Protein 5YA6 (pdb70)

Sequence (328 aa):
ASGLMCIGVTGHYDKTLGGIDKLAIYITPNAGSAPIDLKNAKLFLIYDGESHVLNYSTVTTATLGADDIFNSSAITDWSLADSSSYVVGVIQDADGSLSNGVINKGDIAVLLVNANAVFNKAIPTRSEVSGQFQPEFGAPAVIQFTTPAAYTQTVIELQHHHHASGLMCIGVTGHYDKTLGGIDKLAIYIITPNAGSSAPIDLKNAKLFLIYDGESHVLNYSTVTTATLGADDDIFNSSAITDWSLADSSSYVVGVIQDADGSLSNGVINKGDIAVLLVNANAVFNKAIPTRSEVSGQFQPEFGAPAVIQQFTTPAAYTQTVIELQHHHHHH

Organism: Methanocaldococcus jannaschii (strain ATCC 43067 / DSM 2661 / JAL-1 / JCM 10045 / NBRC 100440) (NCBI:txid243232)

Secondary structure (DSSP, 8-state):
--BEEEEEEEEEEETTTTEEEEEEEEEEEPTTPPPEE-TT-EEEEEETTEEEEEEEEEEESTTTT-S-TT-TTTSGGGGG--SSEEEEEEEE-SSSGGGGTEE-TT-EEEEEEEHHHHHTS-B-TT-EEEEEEE-SSSBPEEEEEE--SS--SSEEEEEE---/--BEEEEEEEEEEEGGGTEEEEEEEEEEEPTTPPPEE-TT-EEEEEETTEEEEEEEEEEESTTTT-S-TT-TTT-GGGGG--TTEEEEEEEE-TT-GGGGTEE-TT-EEEEEEEHHHHHSS-B-TT-EEEEEEE-SSSBPEEEEEE--SS--SSEEEEE--SS--

Solvent-accessible surface area: 14230 Å² total; per-residue (Å²): 129,31,0,4,61,11,32,6,1,24,0,35,43,36,166,134,85,47,0,0,14,35,0,0,0,45,0,24,14,50,108,81,19,51,92,5,67,0,73,100,0,72,0,15,0,0,16,79,24,102,39,34,68,0,56,43,41,39,31,15,72,47,2,94,78,36,157,70,18,6,58,59,96,65,0,88,38,9,95,80,3,61,64,52,19,0,0,0,0,4,51,100,40,109,95,43,18,0,66,99,0,38,0,28,188,45,4,41,0,0,0,0,0,38,0,45,34,9,18,139,88,8,0,48,52,177,9,38,0,0,0,1,0,22,0,116,152,29,40,16,1,26,0,45,6,76,3,48,60,62,29,113,102,80,58,11,98,19,18,108,106,126,219,146,30,0,4,78,4,2,1,0,18,0,35,47,36,160,121,88,51,0,0,12,22,0,0,0,15,0,6,12,50,110,82,14,56,91,7,62,0,94,84,1,81,0,6,0,0,14,79,29,102,39,29,65,0,70,45,45,40,33,16,74,50,1,97,80,45,154,72,9,12,61,64,98,73,1,91,43,9,94,80,7,64,65,56,19,0,0,0,0,3,20,60,24,119,96,37,17,1,66,114,1,41,0,27,186,43,3,0,0,0,0,0,0,27,0,53,33,5,17,133,85,9,0,53,56,167,12,35,0,0,0,0,0,15,2,114,146,38,42,19,1,30,0,46,8,71,3,47,72,62,26,108,112,73,70,13,103,20,22,132,70,179,59,111,91

Radius of gyration: 20.55 Å; Cα contacts (8 Å, |Δi|>4): 931; chains: 2; bounding box: 48×44×60 Å

Nearest PDB structures (foldseek):
  5ya6-assembly1_A  TM=1.006E+00  e=1.573E-34  Methanocaldococcus jannaschii DSM 2661
  7ofq-assembly1_A  TM=9.386E-01  e=7.662E-22  Methanocaldococcus villosus
  5z1l-assembly1_A  TM=8.977E-01  e=1.264E-16  Methanococcus maripaludis S2
  7ofq-assembly1_B  TM=8.627E-01  e=2.047E-15  Methanocaldococcus villosus
  5o4u-assembly1_O  TM=8.836E-01  e=2.242E-13  Pyrococcus furiosus DSM 3638

B-factor: mean 17.54, std 7.58, range [6.94, 52.37]

InterPro domains:
  IPR002774 Flagellin, archaeal-type [PF01917] (12-203)
  IPR002774 Flagellin, archaeal-type [PTHR35903] (4-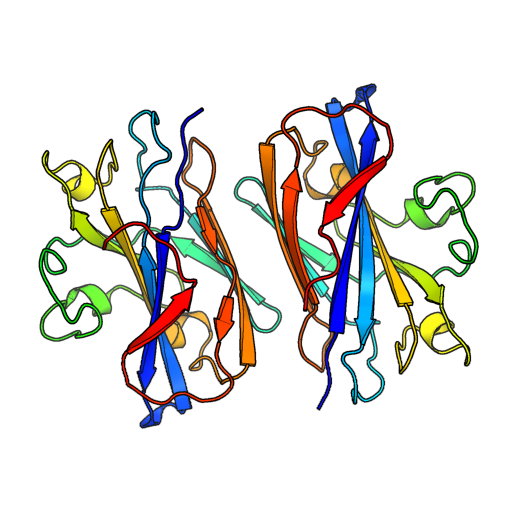217)
  IPR013373 Flagellin/pilin, N-terminal site, archaea [TIGR02537] (10-41)

Structure (mmCIF, N/CA/C/O backbone):
data_5YA6
#
_entry.id   5YA6
#
_cell.length_a   37.090
_cell.length_b   73.660
_cell.length_c   107.290
_cell.angle_alpha   90.00
_cell.angle_beta   90.00
_cell.angle_gamma   90.00
#
_symmetry.space_group_name_H-M   'P 21 21 21'
#
loop_
_entity.id
_entity.type
_entity.pdbx_description
1 polymer 'Flagellin B1'
2 non-polymer 'CALCIUM ION'
3 water water
#
loop_
_atom_site.group_PDB
_atom_site.id
_atom_site.type_symbol
_atom_site.label_atom_id
_atom_site.label_alt_id
_atom_site.label_comp_id
_atom_site.label_asym_id
_atom_site.label_entity_id
_atom_site.label_seq_id
_atom_site.pdbx_PDB_ins_code
_atom_site.Cartn_x
_atom_site.Cartn_y
_atom_site.Cartn_z
_atom_site.occupancy
_atom_site.B_iso_or_equiv
_atom_site.auth_seq_id
_atom_site.auth_comp_id
_atom_site.auth_asym_id
_atom_site.auth_atom_id
_atom_site.pdbx_PDB_model_num
ATOM 1 N N . ALA A 1 10 ? 17.266 -17.586 -20.001 1.00 33.82 47 ALA A N 1
ATOM 2 C CA . ALA A 1 10 ? 15.788 -17.307 -20.157 1.00 34.60 47 ALA A CA 1
ATOM 3 C C . ALA A 1 10 ? 15.056 -17.231 -18.800 1.00 33.75 47 ALA A C 1
ATOM 4 O O . ALA A 1 10 ? 14.444 -18.216 -18.316 1.00 34.47 47 ALA A O 1
ATOM 6 N N . SER A 1 11 ? 15.071 -16.033 -18.231 1.00 28.02 48 SER A N 1
ATOM 7 C CA . SER A 1 11 ? 14.978 -15.879 -16.770 1.00 25.59 48 SER A CA 1
ATOM 8 C C . SER A 1 11 ? 14.082 -14.727 -16.398 1.00 22.01 48 SER A C 1
ATOM 9 O O . SER A 1 11 ? 13.886 -13.824 -17.200 1.00 17.75 48 SER A O 1
ATOM 12 N N . GLY A 1 12 ? 13.523 -14.771 -15.185 1.00 18.02 49 GLY A N 1
ATOM 13 C CA . GLY A 1 12 ? 12.783 -13.614 -14.677 1.00 16.41 49 GLY A CA 1
ATOM 14 C C . GLY A 1 12 ? 12.297 -13.813 -13.272 1.00 13.77 49 GLY A C 1
ATOM 15 O O . GLY A 1 12 ? 12.532 -14.885 -12.701 1.00 13.66 49 GLY A O 1
ATOM 16 N N . LEU A 1 13 ? 11.664 -12.772 -12.745 1.00 14.09 50 LEU A N 1
ATOM 17 C CA . LEU A 1 13 ? 11.092 -12.797 -11.397 1.00 13.86 50 LEU A CA 1
ATOM 18 C C . LEU A 1 13 ? 9.591 -12.690 -11.437 1.00 14.44 50 LEU A C 1
ATOM 19 O O . LEU A 1 13 ? 9.010 -11.953 -12.266 1.00 13.12 50 LEU A O 1
ATOM 24 N N . MET A 1 14 ? 8.941 -13.294 -10.460 1.00 12.28 51 MET A N 1
ATOM 25 C CA . MET A 1 14 ? 7.522 -13.210 -10.253 1.00 12.77 51 MET A CA 1
ATOM 26 C C . MET A 1 14 ? 7.228 -12.633 -8.888 1.00 11.12 51 MET A C 1
ATOM 27 O O . MET A 1 14 ? 7.874 -13.065 -7.892 1.00 10.94 51 MET A O 1
ATOM 32 N N . CYS A 1 15 ? 6.329 -11.662 -8.793 1.00 9.87 52 CYS A N 1
ATOM 33 C CA . CYS A 1 15 ? 5.740 -11.255 -7.541 1.00 10.04 52 CYS A CA 1
ATOM 34 C C . CYS A 1 15 ? 4.689 -12.220 -7.085 1.00 10.64 52 CYS A C 1
ATOM 35 O O . CYS A 1 15 ? 3.664 -12.429 -7.773 1.00 11.19 52 CYS A O 1
ATOM 38 N N . ILE A 1 16 ? 4.921 -12.844 -5.940 1.00 9.08 53 ILE A N 1
ATOM 39 C CA . ILE A 1 16 ? 3.960 -13.812 -5.394 1.00 9.62 53 ILE A CA 1
ATOM 40 C C . ILE A 1 16 ? 3.100 -13.235 -4.299 1.00 10.13 53 ILE A C 1
ATOM 41 O O . ILE A 1 16 ? 2.370 -13.958 -3.630 1.00 12.14 53 ILE A O 1
ATOM 46 N N . GLY A 1 17 ? 3.207 -11.933 -4.061 1.00 8.75 54 GLY A N 1
ATOM 47 C CA . GLY A 1 17 ? 2.319 -11.250 -3.181 1.00 8.41 54 GLY A CA 1
ATOM 48 C C . GLY A 1 17 ? 2.925 -9.983 -2.618 1.00 8.50 54 GLY A C 1
ATOM 49 O O . GLY A 1 17 ? 4.151 -9.717 -2.674 1.00 9.02 54 GLY A O 1
ATOM 50 N N . VAL A 1 18 ? 2.043 -9.185 -2.055 1.00 7.77 55 VAL A N 1
ATOM 51 C CA . VAL A 1 18 ? 2.457 -7.925 -1.363 1.00 7.99 55 VAL A CA 1
ATOM 52 C C . VAL A 1 18 ? 1.611 -7.728 -0.132 1.00 8.34 55 VAL A C 1
ATOM 53 O O . VAL A 1 18 ? 0.397 -7.846 -0.233 1.00 8.50 55 VAL A O 1
ATOM 57 N N . THR A 1 19 ? 2.253 -7.566 1.019 1.00 7.73 56 THR A N 1
ATOM 58 C CA . THR A 1 19 ? 1.509 -7.189 2.196 1.00 8.43 56 THR A CA 1
ATOM 59 C C . THR A 1 19 ? 1.884 -5.770 2.620 1.00 8.46 56 THR A C 1
ATOM 60 O O . THR A 1 19 ? 2.921 -5.208 2.240 1.00 9.60 56 THR A O 1
ATOM 64 N N . GLY A 1 20 ? 1.010 -5.183 3.407 1.00 9.25 57 GLY A N 1
ATOM 65 C CA . GLY A 1 20 ? 1.244 -3.860 3.942 1.00 9.90 57 GLY A CA 1
ATOM 66 C C . GLY A 1 20 ? 0.917 -3.660 5.407 1.00 9.99 57 GLY A C 1
ATOM 67 O O . GLY A 1 20 ? 0.167 -4.411 5.964 1.00 10.70 57 GLY A O 1
ATOM 68 N N . HIS A 1 21 ? 1.570 -2.680 6.018 1.00 10.87 58 HIS A N 1
ATOM 69 C CA . HIS A 1 21 ? 1.397 -2.377 7.452 1.00 11.35 58 HIS A CA 1
ATOM 70 C C . HIS A 1 21 ? 0.605 -1.146 7.535 1.00 10.46 58 HIS A C 1
ATOM 71 O O . HIS A 1 21 ? 1.001 -0.118 6.984 1.00 11.23 58 HIS A O 1
ATOM 78 N N . TYR A 1 22 ? -0.479 -1.184 8.308 1.00 11.47 59 TYR A N 1
ATOM 79 C CA . TYR A 1 22 ? -1.337 -0.048 8.531 1.00 12.71 59 TYR A CA 1
ATOM 80 C C . TYR A 1 22 ? -0.963 0.643 9.844 1.00 13.98 59 TYR A C 1
ATOM 81 O O . TYR A 1 22 ? -0.860 -0.046 10.882 1.00 14.74 59 TYR A O 1
ATOM 90 N N . ASP A 1 23 ? -0.694 1.960 9.755 1.00 14.57 60 ASP A N 1
ATOM 91 C CA . ASP A 1 23 ? -0.271 2.745 10.918 1.00 16.79 60 ASP A CA 1
ATOM 92 C C . ASP A 1 23 ? -1.384 3.780 11.179 1.00 16.70 60 ASP A C 1
ATOM 93 O O . ASP A 1 23 ? -1.636 4.628 10.363 1.00 16.25 60 ASP A O 1
ATOM 98 N N . LYS A 1 24 ? -2.106 3.648 12.287 1.00 20.62 61 LYS A N 1
ATOM 99 C CA . LYS A 1 24 ? -3.244 4.527 12.562 1.00 23.45 61 LYS A CA 1
ATOM 100 C C . LYS A 1 24 ? -2.787 5.992 12.673 1.00 21.31 61 LYS A C 1
ATOM 101 O O . LYS A 1 24 ? -3.441 6.873 12.123 1.00 21.02 61 LYS A O 1
ATOM 107 N N . THR A 1 25 ? -1.647 6.228 13.313 1.00 20.05 62 THR A N 1
ATOM 108 C CA . THR A 1 25 ? -1.137 7.627 13.511 1.00 21.37 62 THR A CA 1
ATOM 109 C C . THR A 1 25 ? -0.854 8.345 12.217 1.00 23.07 62 THR A C 1
ATOM 110 O O . THR A 1 25 ? -1.161 9.519 12.079 1.00 21.76 62 THR A O 1
ATOM 114 N N . LEU A 1 26 ? -0.271 7.622 11.254 1.00 20.27 63 LEU A N 1
ATOM 115 C CA . LEU A 1 26 ? -0.043 8.137 9.924 1.00 20.05 63 LEU A CA 1
ATOM 116 C C . LEU A 1 26 ? -1.254 8.073 8.993 1.00 19.36 63 LEU A C 1
ATOM 117 O O . LEU A 1 26 ? -1.207 8.653 7.912 1.00 21.46 63 LEU A O 1
ATOM 122 N N . GLY A 1 27 ? -2.320 7.369 9.362 1.00 18.40 64 GLY A N 1
ATOM 123 C CA . GLY A 1 27 ? -3.526 7.308 8.538 1.00 19.10 64 GLY A CA 1
ATOM 124 C C . GLY A 1 27 ? -3.519 6.445 7.297 1.00 18.96 64 GLY A C 1
ATOM 125 O O . GLY A 1 27 ? -4.230 6.717 6.299 1.00 22.31 64 GLY A O 1
ATOM 126 N N . GLY A 1 28 ? -2.679 5.406 7.309 1.00 16.39 65 GLY A N 1
ATOM 127 C CA . GLY A 1 28 ? -2.649 4.518 6.168 1.00 14.49 65 GLY A CA 1
ATOM 128 C C . GLY A 1 28 ? -1.525 3.528 6.224 1.00 13.04 65 GLY A C 1
ATOM 129 O O . GLY A 1 28 ? -0.930 3.305 7.271 1.00 12.10 65 GLY A O 1
ATOM 130 N N . ILE A 1 29 ? -1.216 2.960 5.065 1.00 11.66 66 ILE A N 1
ATOM 131 C CA . ILE A 1 29 ? -0.130 2.013 4.941 1.00 11.39 66 ILE A CA 1
ATOM 132 C C . ILE A 1 29 ? 1.205 2.736 4.840 1.00 10.55 66 ILE A C 1
ATOM 133 O O . ILE A 1 29 ? 1.456 3.466 3.891 1.00 13.02 66 ILE A O 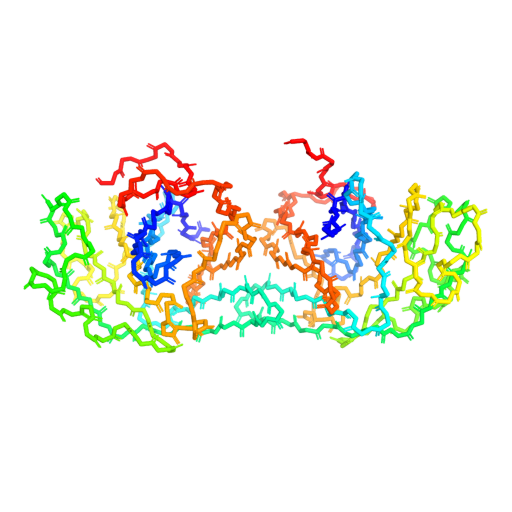1
ATOM 138 N N . ASP A 1 30 ? 2.088 2.455 5.789 1.00 10.83 67 ASP A N 1
ATOM 139 C CA . ASP A 1 30 ? 3.412 3.090 5.861 1.00 11.03 67 ASP A CA 1
ATOM 140 C C . ASP A 1 30 ? 4.553 2.222 5.417 1.00 11.61 67 ASP A C 1
ATOM 141 O O . ASP A 1 30 ? 5.561 2.752 5.045 1.00 11.73 67 ASP A O 1
ATOM 146 N N . LYS A 1 31 ? 4.343 0.909 5.324 1.00 10.73 68 LYS A N 1
ATOM 147 C CA . LYS A 1 31 ? 5.323 -0.078 4.869 1.00 10.45 68 LYS A CA 1
ATOM 148 C C . LYS A 1 31 ? 4.712 -1.133 4.012 1.00 9.93 68 LYS A C 1
ATOM 149 O O . LYS A 1 31 ? 3.574 -1.561 4.240 1.00 10.31 68 LYS A O 1
ATOM 155 N N . LEU A 1 32 ? 5.515 -1.587 3.023 1.00 9.37 69 LEU A N 1
ATOM 156 C CA . LEU A 1 32 ? 5.163 -2.714 2.131 1.00 9.63 69 LEU A CA 1
ATOM 157 C C . LEU A 1 32 ? 6.199 -3.793 2.203 1.00 8.98 69 LEU A C 1
ATOM 158 O O . LEU A 1 32 ? 7.411 -3.482 2.413 1.00 8.76 69 LEU A O 1
ATOM 163 N N . ALA A 1 33 ? 5.758 -5.043 2.061 1.00 8.48 70 ALA A N 1
ATOM 164 C CA . ALA A 1 33 ? 6.607 -6.209 1.909 1.00 9.04 70 ALA A CA 1
ATOM 165 C C . ALA A 1 33 ? 6.231 -6.928 0.623 1.00 8.32 70 ALA A C 1
ATOM 166 O O . ALA A 1 33 ? 5.082 -7.391 0.441 1.00 9.56 70 ALA A O 1
ATOM 168 N N . ILE A 1 34 ? 7.132 -6.851 -0.330 1.00 8.89 71 ILE A N 1
ATOM 169 C CA . ILE A 1 34 ? 6.882 -7.384 -1.698 1.00 8.17 71 ILE A CA 1
ATOM 170 C C . ILE A 1 34 ? 7.632 -8.704 -1.890 1.00 8.59 71 ILE A C 1
ATOM 171 O O . ILE A 1 34 ? 8.870 -8.786 -1.791 1.00 8.27 71 ILE A O 1
ATOM 176 N N . TYR A 1 35 ? 6.910 -9.787 -2.055 1.00 7.38 72 TYR A N 1
ATOM 177 C CA . TYR A 1 35 ? 7.532 -11.112 -2.058 1.00 7.92 72 TYR A CA 1
ATOM 178 C C . TYR A 1 35 ? 7.826 -11.574 -3.451 1.00 7.94 72 TYR A C 1
ATOM 179 O O . TYR A 1 35 ? 6.942 -11.471 -4.360 1.00 7.92 72 TYR A O 1
ATOM 188 N N . ILE A 1 36 ? 9.040 -12.058 -3.714 1.00 8.08 73 ILE A N 1
ATOM 189 C CA . ILE A 1 36 ? 9.534 -12.404 -5.019 1.00 9.17 73 ILE A CA 1
ATOM 190 C C . ILE A 1 36 ? 10.145 -13.789 -5.068 1.00 8.78 73 ILE A C 1
ATOM 191 O O . ILE A 1 36 ? 10.832 -14.223 -4.118 1.00 8.40 73 ILE A O 1
ATOM 196 N N . THR A 1 37 ? 10.060 -14.472 -6.230 1.00 8.81 74 THR A N 1
ATOM 197 C CA . THR A 1 37 ? 10.658 -15.780 -6.446 1.00 9.41 74 THR A CA 1
ATOM 198 C C . THR A 1 37 ? 10.981 -15.863 -7.948 1.00 10.16 74 THR A C 1
ATOM 199 O O . THR A 1 37 ? 10.273 -15.251 -8.740 1.00 10.14 74 THR A O 1
ATOM 203 N N . PRO A 1 38 ? 12.010 -16.588 -8.341 1.00 10.47 75 PRO A N 1
ATOM 204 C CA . PRO A 1 38 ? 12.245 -16.707 -9.778 1.00 10.89 75 PRO A CA 1
ATOM 205 C C . PRO A 1 38 ? 11.182 -17.494 -10.528 1.00 11.76 75 PRO A C 1
ATOM 206 O O . PRO A 1 38 ? 10.583 -18.398 -9.984 1.00 12.16 75 PRO A O 1
ATOM 210 N N . ASN A 1 39 ? 10.984 -17.133 -11.806 1.00 12.58 76 ASN A N 1
ATOM 211 C CA . ASN A 1 39 ? 10.208 -17.994 -12.710 1.00 13.76 76 ASN A CA 1
ATOM 212 C C . ASN A 1 39 ? 10.809 -19.363 -12.864 1.00 13.88 76 ASN A C 1
ATOM 213 O O . ASN A 1 39 ? 12.014 -19.491 -12.871 1.00 15.33 76 ASN A O 1
ATOM 218 N N . ALA A 1 40 ? 9.981 -20.400 -12.995 1.00 16.82 77 ALA A N 1
ATOM 219 C CA . ALA A 1 40 ? 10.470 -21.754 -13.197 1.00 18.42 77 ALA A CA 1
ATOM 220 C C . ALA A 1 40 ? 11.413 -21.807 -14.417 1.00 19.24 77 ALA A C 1
ATOM 221 O O . ALA A 1 40 ? 11.202 -21.116 -15.389 1.00 22.67 77 ALA A O 1
ATOM 223 N N . GLY A 1 41 ? 12.533 -22.458 -14.258 1.00 19.27 78 GLY A N 1
ATOM 224 C CA . GLY A 1 41 ? 13.524 -22.568 -15.328 1.00 19.61 78 GLY A CA 1
ATOM 225 C C . GLY A 1 41 ? 14.523 -21.464 -15.410 1.00 18.61 78 GLY A C 1
ATOM 226 O O . GLY A 1 41 ? 15.415 -21.534 -16.228 1.00 23.90 78 GLY A O 1
ATOM 227 N N . SER A 1 42 ? 14.394 -20.431 -14.554 1.00 16.90 79 SER A N 1
ATOM 228 C CA . SER A 1 42 ? 15.237 -19.283 -14.598 1.00 16.39 79 SER A CA 1
ATOM 229 C C . SER A 1 42 ? 16.663 -19.642 -14.188 1.00 17.32 79 SER A C 1
ATOM 230 O O . SER A 1 42 ? 16.900 -20.492 -13.324 1.00 19.70 79 SER A O 1
ATOM 235 N N . ALA A 1 43 ? 17.611 -18.967 -14.757 1.00 17.56 80 ALA A N 1
ATOM 236 C CA . ALA A 1 43 ? 18.990 -18.963 -14.298 1.00 17.53 80 ALA A CA 1
ATOM 237 C C . ALA A 1 43 ? 19.070 -18.069 -13.105 1.00 16.13 80 ALA A C 1
ATOM 238 O O . ALA A 1 43 ? 18.118 -17.255 -12.879 1.00 14.72 80 ALA A O 1
ATOM 240 N N . PRO A 1 44 ? 20.169 -18.155 -12.329 1.00 15.74 81 PRO A N 1
ATOM 241 C CA . PRO A 1 44 ? 20.333 -17.219 -11.225 1.00 16.24 81 PRO A CA 1
ATOM 242 C C . PRO A 1 44 ? 20.266 -15.770 -11.646 1.00 14.89 81 PRO A C 1
ATOM 243 O O . PRO A 1 44 ? 20.755 -15.428 -12.742 1.00 15.39 81 PRO A O 1
ATOM 247 N N . ILE A 1 45 ? 19.704 -14.906 -10.787 1.00 14.14 82 ILE A N 1
ATOM 248 C CA . ILE A 1 45 ? 19.572 -13.472 -11.086 1.00 14.33 82 ILE A CA 1
ATOM 249 C C . ILE A 1 45 ? 20.210 -12.624 -9.989 1.00 13.47 82 ILE A C 1
ATOM 250 O O . ILE A 1 45 ? 19.860 -12.754 -8.849 1.00 12.41 82 ILE A O 1
ATOM 255 N N . ASP A 1 46 ? 21.089 -11.698 -10.361 1.00 13.22 83 ASP A N 1
ATOM 256 C CA . ASP A 1 46 ? 21.708 -10.772 -9.455 1.00 14.50 83 ASP A CA 1
ATOM 257 C C . ASP A 1 46 ? 20.827 -9.617 -9.167 1.00 15.68 83 ASP A C 1
ATOM 258 O O . ASP A 1 46 ? 20.333 -8.999 -10.137 1.00 16.00 83 ASP A O 1
ATOM 263 N N . LEU A 1 47 ? 20.575 -9.341 -7.901 1.00 15.35 84 LEU A N 1
ATOM 264 C CA . LEU A 1 47 ? 19.649 -8.279 -7.458 1.00 14.41 84 LEU A CA 1
ATOM 265 C C . LEU A 1 47 ? 20.351 -6.979 -7.162 1.00 14.43 84 LEU A C 1
ATOM 266 O O . LEU A 1 47 ? 19.712 -5.936 -6.940 1.00 12.51 84 LEU A O 1
ATOM 271 N N . LYS A 1 48 ? 21.688 -6.980 -7.152 1.00 16.80 85 LYS A N 1
ATOM 272 C CA . LYS A 1 48 ? 22.417 -5.824 -6.617 1.00 16.40 85 LYS A CA 1
ATOM 273 C C . LYS A 1 48 ? 22.184 -4.570 -7.489 1.00 16.74 85 LYS A C 1
ATOM 274 O O . LYS A 1 48 ? 22.165 -3.462 -6.988 1.00 16.95 85 LYS A O 1
ATOM 280 N N . ASN A 1 49 ? 21.936 -4.718 -8.778 1.00 17.11 86 ASN A N 1
ATOM 281 C CA . ASN A 1 49 ? 21.639 -3.479 -9.526 1.00 21.37 86 ASN A CA 1
ATOM 282 C C . ASN A 1 49 ? 20.158 -3.333 -9.864 1.00 18.95 86 ASN A C 1
ATOM 283 O O . ASN A 1 49 ? 19.785 -2.561 -10.775 1.00 17.90 86 ASN A O 1
ATOM 288 N N . ALA A 1 50 ? 19.278 -4.045 -9.138 1.00 15.02 87 ALA A N 1
ATOM 289 C CA . ALA A 1 50 ? 17.847 -4.111 -9.494 1.00 12.72 87 ALA A CA 1
ATOM 290 C C . ALA A 1 50 ? 17.155 -2.882 -9.029 1.00 11.87 87 ALA A C 1
ATOM 291 O O . ALA A 1 50 ? 17.481 -2.307 -7.996 1.00 13.10 87 ALA A O 1
ATOM 293 N N . LYS A 1 51 ? 16.232 -2.395 -9.853 1.00 11.24 88 LYS A N 1
ATOM 294 C CA . LYS A 1 51 ? 15.482 -1.195 -9.529 1.00 12.32 88 LYS A CA 1
ATOM 295 C C . LYS A 1 51 ? 14.011 -1.524 -9.352 1.00 10.81 88 LYS A C 1
ATOM 296 O O . LYS A 1 51 ? 13.446 -2.330 -10.061 1.00 11.26 88 LYS A O 1
ATOM 302 N N . LEU A 1 52 ? 13.431 -0.899 -8.324 1.00 10.10 89 LEU A N 1
ATOM 303 C CA . LEU A 1 52 ? 12.013 -0.984 -8.051 1.00 10.65 89 LEU A CA 1
ATOM 304 C C . LEU A 1 52 ? 11.345 0.350 -8.459 1.00 9.41 89 LEU A C 1
ATOM 305 O O . LEU A 1 52 ? 11.670 1.387 -7.962 1.00 11.13 89 LEU A O 1
ATOM 310 N N . PHE A 1 53 ? 10.418 0.276 -9.420 1.00 9.81 90 PHE A N 1
ATOM 311 C CA . PHE A 1 53 ? 9.665 1.403 -9.949 1.00 11.29 90 PHE A CA 1
ATOM 312 C C . PHE A 1 53 ? 8.246 1.352 -9.388 1.00 10.76 90 PHE A C 1
ATOM 313 O O . PHE A 1 53 ? 7.624 0.309 -9.481 1.00 10.82 90 PHE A O 1
ATOM 321 N N . LEU A 1 54 ? 7.784 2.448 -8.786 1.00 11.68 91 LEU A N 1
ATOM 322 C CA . LEU A 1 54 ? 6.477 2.549 -8.183 1.00 13.52 91 LEU A CA 1
ATOM 323 C C . LEU A 1 54 ? 5.797 3.839 -8.607 1.00 14.87 91 LEU A C 1
ATOM 324 O O . LEU A 1 54 ? 6.390 4.912 -8.548 1.00 17.30 91 LEU A O 1
ATOM 329 N N . ILE A 1 55 ? 4.561 3.704 -9.050 1.00 12.48 92 ILE A N 1
ATOM 330 C CA . ILE A 1 55 ? 3.724 4.831 -9.393 1.00 11.54 92 ILE A CA 1
ATOM 331 C C . ILE A 1 55 ? 2.548 4.917 -8.414 1.00 10.85 92 ILE A C 1
ATOM 332 O O . ILE A 1 55 ? 1.839 3.901 -8.178 1.00 11.96 92 ILE A O 1
ATOM 337 N N . TYR A 1 56 ? 2.351 6.112 -7.845 1.00 11.21 93 TYR A N 1
ATOM 338 C CA . TYR A 1 56 ? 1.247 6.368 -6.932 1.00 11.87 93 TYR A CA 1
ATOM 339 C C . TYR A 1 56 ? 0.939 7.908 -6.996 1.00 12.20 93 TYR A C 1
ATOM 340 O O . TYR A 1 56 ? 1.849 8.748 -6.896 1.00 14.04 93 TYR A O 1
ATOM 349 N N . ASP A 1 57 ? -0.324 8.260 -7.168 1.00 12.61 94 ASP A N 1
ATOM 350 C CA . ASP A 1 57 ? -0.802 9.669 -7.002 1.00 13.95 94 ASP A CA 1
ATOM 351 C C . ASP A 1 57 ? -0.011 10.654 -7.866 1.00 13.77 94 ASP A C 1
ATOM 352 O O . ASP A 1 57 ? 0.409 11.755 -7.399 1.00 14.14 94 ASP A O 1
ATOM 357 N N . GLY A 1 58 ? 0.239 10.269 -9.112 1.00 12.13 95 GLY A N 1
ATOM 358 C CA . GLY A 1 58 ? 0.774 11.266 -10.052 1.00 13.24 95 GLY A CA 1
ATOM 359 C C . GLY A 1 58 ? 2.277 11.450 -9.977 1.00 14.94 95 GLY A C 1
ATOM 360 O O . GLY A 1 58 ? 2.820 12.421 -10.562 1.00 14.08 95 GLY A O 1
ATOM 361 N N . GLU A 1 59 ? 2.966 10.496 -9.324 1.00 14.36 96 GLU A N 1
ATOM 362 C CA . GLU A 1 59 ? 4.413 10.486 -9.274 1.00 16.49 96 GLU A CA 1
ATOM 363 C C . GLU A 1 59 ? 4.972 9.085 -9.486 1.00 14.96 96 GLU A C 1
ATOM 364 O O . GLU A 1 59 ? 4.381 8.088 -9.017 1.00 14.50 96 GLU A O 1
ATOM 370 N N . SER A 1 60 ? 6.079 9.034 -10.197 1.00 15.07 97 SER A N 1
ATOM 371 C CA . SER A 1 60 ? 6.819 7.777 -10.428 1.00 16.42 97 SER A CA 1
ATOM 372 C C . SER A 1 60 ? 8.079 7.844 -9.598 1.00 16.67 97 SER A C 1
ATOM 373 O O . SER A 1 60 ? 8.785 8.888 -9.625 1.00 19.07 97 SER A O 1
ATOM 376 N N . HIS A 1 61 ? 8.370 6.778 -8.856 1.00 13.84 98 HIS A N 1
ATOM 377 C CA . HIS A 1 61 ? 9.523 6.741 -7.965 1.00 13.46 98 HIS A CA 1
ATOM 378 C C . HIS A 1 61 ? 10.381 5.575 -8.317 1.00 13.06 98 HIS A C 1
ATOM 379 O O . HIS A 1 61 ? 9.862 4.524 -8.724 1.00 13.10 98 HIS A O 1
ATOM 386 N N . VAL A 1 62 ? 11.697 5.752 -8.195 1.00 13.55 99 VAL A N 1
ATOM 387 C CA . VAL A 1 62 ? 12.625 4.644 -8.374 1.00 12.60 99 VAL A CA 1
ATOM 388 C C . VAL A 1 62 ? 13.403 4.420 -7.060 1.00 12.34 99 VAL A C 1
ATOM 389 O O . VAL A 1 62 ? 13.867 5.376 -6.416 1.00 12.32 99 VAL A O 1
ATOM 393 N N . LEU A 1 63 ? 13.503 3.149 -6.678 1.00 11.24 100 LEU A N 1
ATOM 394 C CA . LEU A 1 63 ? 14.235 2.746 -5.490 1.00 11.02 100 LEU A CA 1
ATOM 395 C C . LEU A 1 63 ? 15.355 1.779 -5.874 1.00 10.06 100 LEU A C 1
ATOM 396 O O . LEU A 1 63 ? 15.179 0.858 -6.678 1.00 9.80 100 LEU A O 1
ATOM 401 N N . ASN A 1 64 ? 16.507 1.984 -5.215 1.00 11.06 101 ASN A N 1
ATOM 402 C CA . ASN A 1 64 ? 17.711 1.210 -5.436 1.00 12.35 101 ASN A CA 1
ATOM 403 C C . ASN A 1 64 ? 17.938 0.204 -4.291 1.00 11.14 101 ASN A C 1
ATOM 404 O O . ASN A 1 64 ? 17.391 0.322 -3.170 1.00 10.76 101 ASN A O 1
ATOM 409 N N . TYR A 1 65 ? 18.706 -0.806 -4.661 1.00 12.71 102 TYR A N 1
ATOM 410 C CA . TYR A 1 65 ? 19.204 -1.790 -3.715 1.00 11.40 102 TYR A CA 1
ATOM 411 C C . TYR A 1 65 ? 20.004 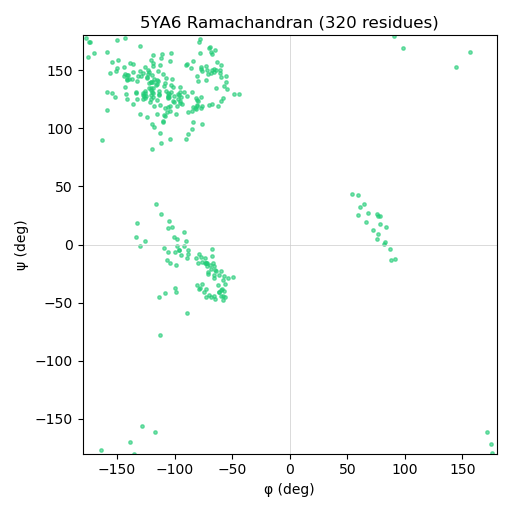-1.141 -2.604 1.00 12.45 102 TYR A C 1
ATOM 412 O O . TYR A 1 65 ? 20.803 -0.277 -2.863 1.00 14.42 102 TYR A O 1
ATOM 421 N N . SER A 1 66 ? 19.779 -1.560 -1.361 1.00 11.75 103 SER A N 1
ATOM 422 C CA . SER A 1 66 ? 20.618 -1.050 -0.231 1.00 12.07 103 SER A CA 1
ATOM 423 C C . SER A 1 66 ? 21.453 -2.231 0.291 1.00 12.04 103 SER A C 1
ATOM 424 O O . SER A 1 66 ? 22.655 -2.411 -0.086 1.00 14.01 103 SER A O 1
ATOM 427 N N . THR A 1 67 ? 20.839 -3.102 1.064 1.00 11.98 104 THR A N 1
ATOM 428 C CA . THR A 1 67 ? 21.496 -4.247 1.620 1.00 13.16 104 THR A CA 1
ATOM 429 C C . THR A 1 67 ? 20.515 -5.445 1.629 1.00 13.10 104 THR A C 1
ATOM 430 O O . THR A 1 67 ? 19.342 -5.355 1.206 1.00 12.23 104 THR A O 1
ATOM 434 N N . VAL A 1 68 ? 21.040 -6.554 2.079 1.00 13.23 105 VAL A N 1
ATOM 435 C CA . VAL A 1 68 ? 20.287 -7.784 2.294 1.00 13.43 105 VAL A CA 1
ATOM 436 C C . VAL A 1 68 ? 20.439 -8.189 3.744 1.00 12.92 105 VAL A C 1
ATOM 437 O O . VAL A 1 68 ? 21.532 -8.101 4.335 1.00 13.75 105 VAL A O 1
ATOM 441 N N . THR A 1 69 ? 19.337 -8.558 4.341 1.00 11.08 106 THR A N 1
ATOM 442 C CA . THR A 1 69 ? 19.299 -9.056 5.708 1.00 11.38 106 THR A CA 1
ATOM 443 C C . THR A 1 69 ? 18.736 -10.445 5.838 1.00 11.55 106 THR A C 1
ATOM 444 O O . THR A 1 69 ? 17.760 -10.767 5.169 1.00 11.02 106 THR A O 1
ATOM 448 N N . THR A 1 70 ? 19.339 -11.265 6.694 1.00 11.15 107 THR A N 1
ATOM 449 C CA . THR A 1 70 ? 18.735 -12.519 7.124 1.00 12.03 107 THR A CA 1
ATOM 450 C C . THR A 1 70 ? 17.866 -12.428 8.348 1.00 10.11 107 THR A C 1
ATOM 451 O O . THR A 1 70 ? 17.308 -13.435 8.795 1.00 10.46 107 THR A O 1
ATOM 455 N N . ALA A 1 71 ? 17.686 -11.197 8.891 1.00 10.29 108 ALA A N 1
ATOM 456 C CA . ALA A 1 71 ? 16.841 -11.035 10.070 1.00 10.77 108 ALA A CA 1
ATOM 457 C C . ALA A 1 71 ? 15.365 -11.328 9.839 1.00 10.77 108 ALA A C 1
ATOM 458 O O . ALA A 1 71 ? 14.586 -11.587 10.757 1.00 11.34 108 ALA A O 1
ATOM 460 N N . THR A 1 72 ? 14.979 -11.357 8.534 1.00 9.67 109 THR A N 1
ATOM 461 C CA . THR A 1 72 ? 13.657 -11.689 8.123 1.00 10.95 109 THR A CA 1
ATOM 462 C C . THR A 1 72 ? 13.389 -13.190 8.114 1.00 10.77 109 THR A C 1
ATOM 463 O O . THR A 1 72 ? 12.224 -13.615 8.072 1.00 11.25 109 THR A O 1
ATOM 467 N N . LEU A 1 73 ? 14.449 -13.985 8.150 1.00 12.13 110 LEU A N 1
ATOM 468 C CA . LEU A 1 73 ? 14.266 -15.448 8.167 1.00 14.62 110 LEU A CA 1
ATOM 469 C C . LEU A 1 73 ? 13.522 -15.909 9.399 1.00 15.16 110 LEU A C 1
ATOM 470 O O . LEU A 1 73 ? 13.961 -15.672 10.518 1.00 15.69 110 LEU A O 1
ATOM 475 N N . GLY A 1 74 ? 12.384 -16.527 9.177 1.00 15.30 111 GLY A N 1
ATOM 476 C CA . GLY A 1 74 ? 11.566 -17.064 10.265 1.00 17.12 111 GLY A CA 1
ATOM 477 C C . GLY A 1 74 ? 10.864 -15.957 11.072 1.00 18.62 111 GLY A C 1
ATOM 478 O O . GLY A 1 74 ? 10.351 -16.235 12.163 1.00 19.05 111 GLY A O 1
ATOM 479 N N . ALA A 1 75 ? 10.850 -14.717 10.574 1.00 17.47 112 ALA A N 1
ATOM 480 C CA . ALA A 1 75 ? 10.273 -13.608 11.378 1.00 17.03 112 ALA A CA 1
ATOM 481 C C . ALA A 1 75 ? 8.752 -13.634 11.140 1.00 18.12 112 ALA A C 1
ATOM 482 O O . ALA A 1 75 ? 8.285 -13.380 10.024 1.00 20.57 112 ALA A O 1
ATOM 484 N N . ASP A 1 76 ? 7.971 -13.854 12.189 1.00 22.53 113 ASP A N 1
ATOM 485 C CA . ASP A 1 76 ? 6.514 -13.748 12.056 1.00 24.54 113 ASP A CA 1
ATOM 486 C C . ASP A 1 76 ? 6.011 -12.302 11.871 1.00 21.62 113 ASP A C 1
ATOM 487 O O . ASP A 1 76 ? 4.913 -12.114 11.277 1.00 26.42 113 ASP A O 1
ATOM 492 N N . ASP A 1 77 ? 6.767 -11.312 12.350 1.00 16.96 114 ASP A N 1
ATOM 493 C CA . ASP A 1 77 ? 6.424 -9.906 12.038 1.00 15.79 114 ASP A CA 1
ATOM 494 C C . ASP A 1 77 ? 7.446 -9.210 11.154 1.00 14.12 114 ASP A C 1
ATOM 495 O O . ASP A 1 77 ? 8.412 -8.641 11.625 1.00 12.44 114 ASP A O 1
ATOM 500 N N . ILE A 1 78 ? 7.137 -9.215 9.880 1.00 12.81 115 ILE A N 1
ATOM 501 C CA . ILE A 1 78 ? 8.055 -8.739 8.875 1.00 11.88 115 ILE A CA 1
ATOM 502 C C . ILE A 1 78 ? 8.247 -7.197 8.965 1.00 10.86 115 ILE A C 1
ATOM 503 O O . ILE A 1 78 ? 9.196 -6.679 8.425 1.00 12.26 115 ILE A O 1
ATOM 508 N N . PHE A 1 79 ? 7.343 -6.503 9.638 1.00 10.95 116 PHE A N 1
ATOM 509 C CA . PHE A 1 79 ? 7.326 -5.045 9.711 1.00 10.86 116 PHE A CA 1
ATOM 510 C C . PHE A 1 79 ? 8.000 -4.509 10.950 1.00 11.55 116 PHE A C 1
ATOM 511 O O . PHE A 1 79 ? 8.072 -3.288 11.112 1.00 13.67 116 PHE A O 1
ATOM 519 N N . ASN A 1 80 ? 8.431 -5.391 11.846 1.00 12.10 117 ASN A N 1
ATOM 520 C CA . ASN A 1 80 ? 9.008 -4.956 13.139 1.00 12.95 117 ASN A CA 1
ATOM 521 C C . ASN A 1 80 ? 10.450 -4.434 12.964 1.00 12.85 117 ASN A C 1
ATOM 522 O O . ASN A 1 80 ? 11.381 -5.198 12.748 1.00 11.91 117 ASN A O 1
ATOM 527 N N . SER A 1 81 ? 10.599 -3.101 13.002 1.00 13.72 118 SER A N 1
ATOM 528 C CA . SER A 1 81 ? 11.900 -2.522 12.795 1.00 12.97 118 SER A CA 1
ATOM 529 C C . SER A 1 81 ? 12.808 -2.641 13.977 1.00 13.82 118 SER A C 1
ATOM 530 O O . SER A 1 81 ? 13.995 -2.416 13.835 1.00 16.16 118 SER A O 1
ATOM 533 N N . SER A 1 82 ? 12.269 -2.959 15.146 1.00 14.82 119 SER A N 1
ATOM 534 C CA . SER A 1 82 ? 13.140 -3.271 16.286 1.00 15.56 119 SER A CA 1
ATOM 535 C C . SER A 1 82 ? 13.905 -4.603 16.050 1.00 15.62 119 SER A C 1
ATOM 536 O O . SER A 1 82 ? 15.132 -4.681 16.279 1.00 18.52 119 SER A O 1
ATOM 539 N N . ALA A 1 83 ? 13.224 -5.629 15.580 1.00 14.37 120 ALA A N 1
ATOM 540 C CA . ALA A 1 83 ? 13.789 -6.918 15.250 1.00 16.06 120 ALA A CA 1
ATOM 541 C C . ALA A 1 83 ? 14.601 -6.944 13.968 1.00 14.28 120 ALA A C 1
ATOM 542 O O . ALA A 1 83 ? 15.639 -7.597 13.873 1.00 15.33 120 ALA A O 1
ATOM 544 N N . ILE A 1 84 ? 14.075 -6.243 12.953 1.00 12.13 121 ILE A N 1
ATOM 545 C CA . ILE A 1 84 ? 14.701 -6.219 11.648 1.00 12.33 121 ILE A CA 1
ATOM 546 C C . ILE A 1 84 ? 15.196 -4.811 11.494 1.00 11.41 121 ILE A C 1
ATOM 547 O O . ILE A 1 84 ? 14.552 -3.911 10.928 1.00 10.22 121 ILE A O 1
ATOM 552 N N . THR A 1 85 ? 16.406 -4.597 11.976 1.00 11.93 122 THR A N 1
ATOM 553 C CA . THR A 1 85 ? 16.888 -3.248 12.118 1.00 11.35 122 THR A CA 1
ATOM 554 C C . THR A 1 85 ? 17.191 -2.557 10.772 1.00 12.49 122 THR A C 1
ATOM 555 O O . THR A 1 85 ? 17.152 -1.315 10.704 1.00 12.58 122 THR A O 1
ATOM 559 N N . ASP A 1 86 ? 17.451 -3.342 9.712 1.00 11.12 123 ASP A N 1
ATOM 560 C CA . ASP A 1 86 ? 17.662 -2.787 8.409 1.00 11.49 123 ASP A CA 1
ATOM 561 C C . ASP A 1 86 ? 16.445 -2.140 7.782 1.00 10.80 123 ASP A C 1
ATOM 562 O O . ASP A 1 86 ? 16.621 -1.442 6.814 1.00 11.38 123 ASP A O 1
ATOM 567 N N . TRP A 1 87 ? 15.277 -2.196 8.421 1.00 9.76 124 TRP A N 1
ATOM 568 C CA . TRP A 1 87 ? 14.146 -1.338 8.027 1.00 10.65 124 TRP A CA 1
ATOM 569 C C . TRP A 1 87 ? 14.605 0.125 8.018 1.00 10.79 124 TRP A C 1
ATOM 570 O O . TRP A 1 87 ? 14.061 0.941 7.237 1.00 11.57 124 TRP A O 1
ATOM 581 N N . SER A 1 88 ? 15.575 0.491 8.843 1.00 12.07 125 SER A N 1
ATOM 582 C CA . SER A 1 88 ? 16.100 1.889 8.820 1.00 12.38 125 SER A CA 1
ATOM 583 C C . SER A 1 88 ? 16.696 2.348 7.494 1.00 13.04 125 SER A C 1
ATOM 584 O O . SER A 1 88 ? 16.729 3.578 7.196 1.00 14.21 125 SER A O 1
ATOM 587 N N . LEU A 1 89 ? 17.126 1.428 6.671 1.00 12.34 126 LEU A N 1
ATOM 588 C CA . LEU A 1 89 ? 17.698 1.711 5.379 1.00 12.34 126 LEU A CA 1
ATOM 589 C C . LEU A 1 89 ? 16.642 1.794 4.279 1.00 12.20 126 LEU A C 1
ATOM 590 O O . LEU A 1 89 ? 16.964 2.204 3.149 1.00 14.74 126 LEU A O 1
ATOM 595 N N . ALA A 1 90 ? 15.397 1.446 4.588 1.00 11.67 127 ALA A N 1
ATOM 596 C CA . ALA A 1 90 ? 14.286 1.614 3.607 1.00 11.57 127 ALA A CA 1
ATOM 597 C C . ALA A 1 90 ? 13.844 3.074 3.762 1.00 11.36 127 ALA A C 1
ATOM 598 O O . ALA A 1 90 ? 13.228 3.484 4.749 1.00 13.17 127 ALA A O 1
ATOM 600 N N . ASP A 1 91 ? 14.227 3.866 2.794 1.00 11.26 128 ASP A N 1
ATOM 601 C CA . ASP A 1 91 ? 13.978 5.263 2.823 1.00 12.31 128 ASP A CA 1
ATOM 602 C C . ASP A 1 91 ? 13.319 5.723 1.571 1.00 12.27 128 ASP A C 1
ATOM 603 O O . ASP A 1 91 ? 12.708 4.913 0.846 1.00 12.63 128 ASP A O 1
ATOM 608 N N . SER A 1 92 ? 13.424 6.997 1.185 1.00 12.02 129 SER A N 1
ATOM 609 C CA . SER A 1 92 ? 12.684 7.441 0.036 1.00 13.48 129 SER A CA 1
ATOM 610 C C . SER A 1 92 ? 13.232 6.953 -1.292 1.00 14.66 129 SER A C 1
ATOM 611 O O . SER A 1 92 ? 12.511 6.983 -2.310 1.00 15.46 129 SER A O 1
ATOM 614 N N . SER A 1 93 ? 14.469 6.463 -1.315 1.00 12.98 130 SER A N 1
ATOM 615 C CA . SER A 1 93 ? 15.141 6.030 -2.513 1.00 14.67 130 SER A CA 1
ATOM 616 C C . SER A 1 93 ? 15.690 4.619 -2.512 1.00 11.91 130 SER A C 1
ATOM 617 O O . SER A 1 93 ? 16.274 4.233 -3.499 1.00 11.85 130 SER A O 1
ATOM 620 N N . SER A 1 94 ? 15.483 3.833 -1.454 1.00 12.05 131 SER A N 1
ATOM 621 C CA . SER A 1 94 ? 16.085 2.487 -1.353 1.00 12.39 131 SER A CA 1
ATOM 622 C C . SER A 1 94 ? 15.128 1.519 -0.725 1.00 10.50 131 SER A C 1
ATOM 623 O O . SER A 1 94 ? 14.412 1.876 0.215 1.00 12.10 131 SER A O 1
ATOM 626 N N . TYR A 1 95 ? 15.136 0.280 -1.238 1.00 9.36 132 TYR A N 1
ATOM 627 C CA . TYR A 1 95 ? 14.471 -0.843 -0.624 1.00 9.13 132 TYR A CA 1
ATOM 628 C C . TYR A 1 95 ? 15.529 -1.715 0.072 1.00 9.61 132 TYR A C 1
ATOM 629 O O . TYR A 1 95 ? 16.716 -1.618 -0.264 1.00 10.43 132 TYR A O 1
ATOM 638 N N . VAL A 1 96 ? 15.112 -2.620 0.941 1.00 9.18 133 VAL A N 1
ATOM 639 C CA . VAL A 1 96 ? 15.992 -3.601 1.563 1.00 9.77 133 VAL A CA 1
ATOM 640 C C . VAL A 1 96 ? 15.515 -4.995 1.133 1.00 9.53 133 VAL A C 1
ATOM 641 O O . VAL A 1 96 ? 14.277 -5.244 1.019 1.00 9.66 133 VAL A O 1
ATOM 645 N N . VAL A 1 97 ? 16.438 -5.894 0.903 1.00 9.07 134 VAL A N 1
ATOM 646 C CA . VAL A 1 97 ? 16.079 -7.280 0.615 1.00 9.59 134 VAL A CA 1
ATOM 647 C C . VAL A 1 97 ? 16.185 -8.106 1.884 1.00 8.89 134 VAL A C 1
ATOM 648 O O . VAL A 1 97 ? 17.187 -8.029 2.586 1.00 10.55 134 VAL A O 1
ATOM 652 N N . GLY A 1 98 ? 15.134 -8.871 2.215 1.00 8.02 135 GLY A N 1
ATOM 653 C CA . GLY A 1 98 ? 15.173 -9.847 3.248 1.00 7.61 135 GLY A CA 1
ATOM 654 C C . GLY A 1 98 ? 15.174 -11.253 2.696 1.00 7.70 135 GLY A C 1
ATOM 655 O O . GLY A 1 98 ? 14.417 -11.547 1.788 1.00 8.03 135 GLY A O 1
ATOM 656 N N . VAL A 1 99 ? 15.901 -12.171 3.320 1.00 7.85 136 VAL A N 1
ATOM 657 C CA . VAL A 1 99 ? 15.848 -13.549 2.908 1.00 7.92 136 VAL A CA 1
ATOM 658 C C . VAL A 1 99 ? 14.655 -14.200 3.610 1.00 8.28 136 VAL A C 1
ATOM 659 O O . VAL A 1 99 ? 14.441 -14.022 4.826 1.00 9.60 136 VAL A O 1
ATOM 663 N N . ILE A 1 100 ? 13.839 -14.906 2.802 1.00 8.29 137 ILE A N 1
ATOM 664 C CA . ILE A 1 100 ? 12.647 -15.614 3.323 1.00 8.58 137 ILE A CA 1
ATOM 665 C C . ILE A 1 100 ? 12.876 -17.112 3.165 1.00 8.81 137 ILE A C 1
ATOM 666 O O . ILE A 1 100 ? 12.596 -17.848 4.108 1.00 10.45 137 ILE A O 1
ATOM 671 N N . GLN A 1 101 ? 13.363 -17.572 2.001 1.00 8.66 138 GLN A N 1
ATOM 672 C CA . GLN A 1 101 ? 13.725 -18.973 1.767 1.00 9.79 138 GLN A CA 1
ATOM 673 C C . GLN A 1 101 ? 14.992 -19.026 0.899 1.00 9.50 138 GLN A C 1
ATOM 674 O O . GLN A 1 101 ? 15.087 -18.455 -0.222 1.00 15.25 138 GLN A O 1
ATOM 680 N N . ASP A 1 102 ? 15.987 -19.813 1.376 1.00 9.96 139 ASP A N 1
ATOM 681 C CA . ASP A 1 102 ? 17.265 -19.884 0.648 1.00 10.12 139 ASP A CA 1
ATOM 682 C C . ASP A 1 102 ? 17.845 -21.255 1.077 1.00 11.49 139 ASP A C 1
ATOM 683 O O . ASP A 1 102 ? 17.533 -21.750 2.194 1.00 12.45 139 ASP A O 1
ATOM 688 N N . ALA A 1 103 ? 18.574 -21.905 0.176 1.00 10.48 140 ALA A N 1
ATOM 689 C CA . ALA A 1 103 ? 19.221 -23.207 0.509 1.00 11.05 140 ALA A CA 1
ATOM 690 C C . ALA A 1 103 ? 20.696 -23.265 0.145 1.00 13.13 140 ALA A C 1
ATOM 691 O O . ALA A 1 103 ? 21.306 -24.285 0.351 1.00 14.81 140 ALA A O 1
ATOM 693 N N . ASP A 1 104 ? 21.253 -22.215 -0.432 1.00 12.13 141 ASP A N 1
ATOM 694 C CA . ASP A 1 104 ? 22.659 -22.165 -0.817 1.00 12.70 141 ASP A CA 1
ATOM 695 C C . ASP A 1 104 ? 23.395 -20.886 -0.418 1.00 12.00 141 ASP A C 1
ATOM 696 O O . ASP A 1 104 ? 24.538 -20.644 -0.841 1.00 14.09 141 ASP A O 1
ATOM 701 N N . GLY A 1 105 ? 22.773 -20.010 0.341 1.00 11.05 142 GLY A N 1
ATOM 702 C CA . GLY A 1 105 ? 23.348 -18.774 0.773 1.00 10.48 142 GLY A CA 1
ATOM 703 C C . GLY A 1 105 ? 23.414 -17.655 -0.332 1.00 10.96 142 GLY A C 1
ATOM 704 O O . GL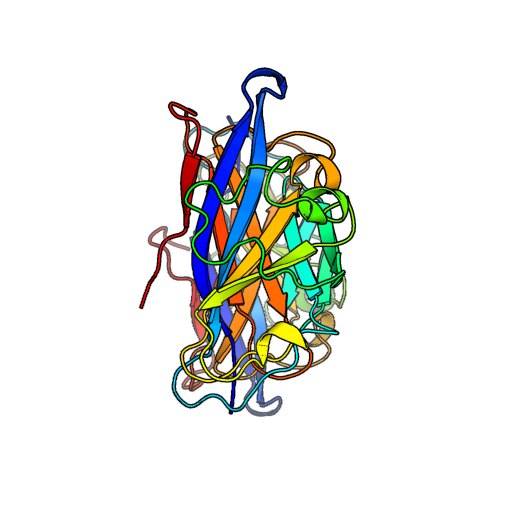Y A 1 105 ? 23.902 -16.570 -0.077 1.00 11.74 142 GLY A O 1
ATOM 705 N N . SER A 1 106 ? 22.836 -17.970 -1.497 1.00 10.05 143 SER A N 1
ATOM 706 C CA . SER A 1 106 ? 22.950 -17.023 -2.600 1.00 9.96 143 SER A CA 1
ATOM 707 C C . SER A 1 106 ? 22.362 -15.662 -2.316 1.00 11.12 143 SER A C 1
ATOM 708 O O . SER A 1 106 ? 22.963 -14.641 -2.699 1.00 11.07 143 SER A O 1
ATOM 711 N N . LEU A 1 107 ? 21.230 -15.605 -1.622 1.00 11.60 144 LEU A N 1
ATOM 712 C CA . LEU A 1 107 ? 20.637 -14.340 -1.340 1.00 12.33 144 LEU A CA 1
ATOM 713 C C . LEU A 1 107 ? 21.457 -13.506 -0.366 1.00 14.95 144 LEU A C 1
ATOM 714 O O . LEU A 1 107 ? 21.415 -12.292 -0.424 1.00 17.30 144 LEU A O 1
ATOM 719 N N . SER A 1 108 ? 22.319 -14.164 0.412 1.00 16.40 145 SER A N 1
ATOM 720 C CA . SER A 1 108 ? 23.197 -13.392 1.324 1.00 19.53 145 SER A CA 1
ATOM 721 C C . SER A 1 108 ? 24.172 -12.527 0.561 1.00 21.35 145 SER A C 1
ATOM 722 O O . SER A 1 108 ? 24.699 -11.557 1.119 1.00 22.49 145 SER A O 1
ATOM 725 N N . ASN A 1 109 ? 24.453 -12.863 -0.701 1.00 19.17 146 ASN A N 1
ATOM 726 C CA . ASN A 1 109 ? 25.203 -11.941 -1.552 1.00 22.31 146 ASN A CA 1
ATOM 727 C C . ASN A 1 109 ? 24.381 -11.428 -2.765 1.00 20.55 146 ASN A C 1
ATOM 728 O O . ASN A 1 109 ? 24.917 -11.187 -3.856 1.00 22.46 146 ASN A O 1
ATOM 733 N N . GLY A 1 110 ? 23.102 -11.259 -2.523 1.00 17.48 147 GLY A N 1
ATOM 734 C CA . GLY A 1 110 ? 22.222 -10.640 -3.516 1.00 16.60 147 GLY A CA 1
ATOM 735 C C . GLY A 1 110 ? 21.929 -11.379 -4.796 1.00 17.32 147 GLY A C 1
ATOM 736 O O . GLY A 1 110 ? 21.603 -10.755 -5.814 1.00 21.35 147 GLY A O 1
ATOM 737 N N . VAL A 1 111 ? 21.989 -12.715 -4.799 1.00 13.04 148 VAL A N 1
ATOM 738 C CA . VAL A 1 111 ? 21.683 -13.515 -5.946 1.00 12.24 148 VAL A CA 1
ATOM 739 C C . VAL A 1 111 ? 20.490 -14.414 -5.593 1.00 10.55 148 VAL A C 1
ATOM 740 O O . VAL A 1 111 ? 20.538 -15.137 -4.612 1.00 10.63 148 VAL A O 1
ATOM 744 N N . ILE A 1 112 ? 19.448 -14.378 -6.410 1.00 10.31 149 ILE A N 1
ATOM 745 C CA . ILE A 1 112 ? 18.239 -15.194 -6.213 1.00 9.98 149 ILE A CA 1
ATOM 746 C C . ILE A 1 112 ? 18.252 -16.312 -7.209 1.00 10.61 149 ILE A C 1
ATOM 747 O O . ILE A 1 112 ? 18.453 -16.078 -8.413 1.00 11.88 149 ILE A O 1
ATOM 752 N N . ASN A 1 113 ? 18.047 -17.558 -6.745 1.00 10.91 150 ASN A N 1
ATOM 753 C CA . ASN A 1 113 ? 18.051 -18.704 -7.672 1.00 11.53 150 ASN A CA 1
ATOM 754 C C . ASN A 1 113 ? 16.972 -19.645 -7.314 1.00 11.66 150 ASN A C 1
ATOM 755 O O . ASN A 1 113 ? 16.133 -19.333 -6.470 1.00 10.43 150 ASN A O 1
ATOM 760 N N . LYS A 1 114 ? 16.960 -20.825 -7.924 1.00 12.84 151 LYS A N 1
ATOM 761 C CA . LYS A 1 114 ? 15.794 -21.698 -7.940 1.00 13.73 151 LYS A CA 1
ATOM 762 C C . LYS A 1 114 ? 15.347 -22.056 -6.529 1.00 13.51 151 LYS A C 1
ATOM 763 O O . LYS A 1 114 ? 16.184 -22.465 -5.673 1.00 11.64 151 LYS A O 1
ATOM 769 N N . GLY A 1 115 ? 14.080 -21.799 -6.281 1.00 13.57 152 GLY A N 1
ATOM 770 C CA . GLY A 1 115 ? 13.422 -22.138 -5.028 1.00 12.31 152 GLY A CA 1
ATOM 771 C C . GLY A 1 115 ? 13.452 -21.022 -3.972 1.00 11.74 152 GLY A C 1
ATOM 772 O O . GLY A 1 115 ? 12.717 -21.108 -2.976 1.00 12.25 152 GLY A O 1
ATOM 773 N N . ASP A 1 116 ? 14.254 -19.994 -4.190 1.00 9.57 153 ASP A N 1
ATOM 774 C CA . ASP A 1 116 ? 14.417 -18.903 -3.228 1.00 9.20 153 ASP A CA 1
ATOM 775 C C . ASP A 1 116 ? 13.171 -18.024 -3.163 1.00 8.81 153 ASP A C 1
ATOM 776 O O . ASP A 1 116 ? 12.488 -17.810 -4.210 1.00 9.03 153 ASP A O 1
ATOM 781 N N . ILE A 1 117 ? 12.892 -17.500 -1.989 1.00 8.12 154 ILE A N 1
ATOM 782 C CA . ILE A 1 117 ? 11.962 -16.379 -1.858 1.00 7.85 154 ILE A CA 1
ATOM 783 C C . ILE A 1 117 ? 12.637 -15.271 -1.116 1.00 6.94 154 ILE A C 1
ATOM 784 O O . ILE A 1 117 ? 13.367 -15.477 -0.116 1.00 7.42 154 ILE A O 1
ATOM 789 N N . ALA A 1 118 ? 12.530 -14.065 -1.669 1.00 7.00 155 ALA A N 1
ATOM 790 C CA . ALA A 1 118 ? 13.056 -12.832 -1.091 1.00 7.02 155 ALA A CA 1
ATOM 791 C C . ALA A 1 118 ? 11.904 -11.894 -0.845 1.00 7.59 155 ALA A C 1
ATOM 792 O O . ALA A 1 118 ? 10.863 -11.992 -1.492 1.00 7.98 155 ALA A O 1
ATOM 794 N N . VAL A 1 119 ? 12.054 -10.970 0.077 1.00 7.91 156 VAL A N 1
ATOM 795 C CA . VAL A 1 119 ? 11.105 -9.896 0.323 1.00 8.20 156 VAL A CA 1
ATOM 796 C C . VAL A 1 119 ? 11.796 -8.589 0.093 1.00 8.87 156 VAL A C 1
ATOM 797 O O . VAL A 1 119 ? 12.937 -8.427 0.483 1.00 9.38 156 VAL A O 1
ATOM 801 N N . LEU A 1 120 ? 11.089 -7.654 -0.519 1.00 8.09 157 LEU A N 1
ATOM 802 C CA . LEU A 1 120 ? 11.549 -6.260 -0.611 1.00 8.55 157 LEU A CA 1
ATOM 803 C C . LEU A 1 120 ? 10.823 -5.474 0.421 1.00 8.15 157 LEU A C 1
ATOM 804 O O . LEU A 1 120 ? 9.582 -5.424 0.445 1.00 8.73 157 LEU A O 1
ATOM 809 N N . LEU A 1 121 ? 11.615 -4.844 1.294 1.00 8.10 158 LEU A N 1
ATOM 810 C CA . LEU A 1 121 ? 11.060 -3.968 2.392 1.00 9.23 158 LEU A CA 1
ATOM 811 C C . LEU A 1 121 ? 11.070 -2.549 1.890 1.00 10.03 158 LEU A C 1
ATOM 812 O O . LEU A 1 121 ? 12.129 -2.054 1.482 1.00 8.63 158 LEU A O 1
ATOM 817 N N . VAL A 1 122 ? 9.881 -1.926 1.862 1.00 8.75 159 VAL A N 1
ATOM 818 C CA . VAL A 1 122 ? 9.678 -0.575 1.344 1.00 8.39 159 VAL A CA 1
ATOM 819 C C . VAL A 1 122 ? 8.968 0.300 2.317 1.00 8.53 159 VAL A C 1
ATOM 820 O O . VAL A 1 122 ? 7.940 -0.050 2.877 1.00 8.43 159 VAL A O 1
ATOM 824 N N . ASN A 1 123 ? 9.569 1.435 2.630 1.00 8.82 160 ASN A N 1
ATOM 825 C CA . ASN A 1 123 ? 8.952 2.420 3.517 1.00 10.34 160 ASN A CA 1
ATOM 826 C C . ASN A 1 123 ? 8.138 3.368 2.660 1.00 10.04 160 ASN A C 1
ATOM 827 O O . ASN A 1 123 ? 8.661 4.355 2.041 1.00 10.88 160 ASN A O 1
ATOM 832 N N . ALA A 1 124 ? 6.849 3.006 2.484 1.00 9.98 161 ALA A N 1
ATOM 833 C CA . ALA A 1 124 ? 5.939 3.741 1.648 1.00 10.58 161 ALA A CA 1
ATOM 834 C C . ALA A 1 124 ? 5.784 5.214 2.118 1.00 10.06 161 ALA A C 1
ATOM 835 O O . ALA A 1 124 ? 5.739 6.167 1.296 1.00 11.58 161 ALA A O 1
ATOM 837 N N . ASN A 1 125 ? 5.755 5.424 3.435 1.00 10.54 162 ASN A N 1
ATOM 838 C CA . ASN A 1 125 ? 5.689 6.783 3.970 1.00 11.28 162 ASN A CA 1
ATOM 839 C C . ASN A 1 125 ? 6.864 7.636 3.485 1.00 11.32 162 ASN A C 1
ATOM 840 O O . ASN A 1 125 ? 6.670 8.785 3.034 1.00 12.70 162 ASN A O 1
ATOM 845 N N . ALA A 1 126 ? 8.072 7.091 3.511 1.00 10.78 163 ALA A N 1
ATOM 846 C CA . ALA A 1 126 ? 9.242 7.796 3.034 1.00 12.60 163 ALA A CA 1
ATOM 847 C C . ALA A 1 126 ? 9.201 8.072 1.515 1.00 13.48 163 ALA A C 1
ATOM 848 O O . ALA A 1 126 ? 9.455 9.183 1.033 1.00 13.44 163 ALA A O 1
ATOM 850 N N . VAL A 1 127 ? 8.811 7.050 0.744 1.00 13.16 164 VAL A N 1
ATOM 851 C CA . VAL A 1 127 ? 8.763 7.168 -0.684 1.00 11.68 164 VAL A CA 1
ATOM 852 C C . VAL A 1 127 ? 7.730 8.183 -1.181 1.00 12.51 164 VAL A C 1
ATOM 853 O O . VAL A 1 127 ? 8.060 9.020 -2.056 1.00 14.79 164 VAL A O 1
ATOM 857 N N . PHE A 1 128 ? 6.542 8.088 -0.636 1.00 11.43 165 PHE A N 1
ATOM 858 C CA . PHE A 1 128 ? 5.390 8.860 -1.131 1.00 12.82 165 PHE A CA 1
ATOM 859 C C . PHE A 1 128 ? 5.170 10.123 -0.279 1.00 14.73 165 PHE A C 1
ATOM 860 O O . PHE A 1 128 ? 4.277 10.944 -0.618 1.00 17.38 165 PHE A O 1
ATOM 868 N N . ASN A 1 129 ? 5.980 10.351 0.754 1.00 14.10 166 ASN A N 1
ATOM 869 C CA . ASN A 1 129 ? 5.799 11.481 1.668 1.00 17.08 166 ASN A CA 1
ATOM 870 C C . ASN A 1 129 ? 4.459 11.533 2.395 1.00 17.51 166 ASN A C 1
ATOM 871 O O . ASN A 1 129 ? 3.989 12.621 2.788 1.00 17.65 166 ASN A O 1
ATOM 880 N N . LYS A 1 130 ? 3.839 10.359 2.546 1.00 14.59 167 LYS A N 1
ATOM 881 C CA . LYS A 1 130 ? 2.630 10.182 3.314 1.00 13.82 167 LYS A CA 1
ATOM 882 C C . LYS A 1 130 ? 2.345 8.682 3.311 1.00 12.71 167 LYS A C 1
ATOM 883 O O . LYS A 1 130 ? 2.891 7.945 2.471 1.00 12.52 167 LYS A O 1
ATOM 889 N N . ALA A 1 131 ? 1.538 8.242 4.241 1.00 12.02 168 ALA A N 1
ATOM 890 C CA . ALA A 1 131 ? 1.074 6.839 4.225 1.00 12.90 168 ALA A CA 1
ATOM 891 C C . ALA A 1 131 ? 0.057 6.677 3.091 1.00 11.75 168 ALA A C 1
ATOM 892 O O . ALA A 1 131 ? -0.614 7.637 2.681 1.00 13.19 168 ALA A O 1
ATOM 894 N N . ILE A 1 132 ? -0.058 5.473 2.566 1.00 11.14 169 ILE A N 1
ATOM 895 C CA . ILE A 1 132 ? -0.965 5.212 1.438 1.00 11.07 169 ILE A CA 1
ATOM 896 C C . ILE A 1 132 ? -2.406 5.174 2.012 1.00 10.83 169 ILE A C 1
ATOM 897 O O . ILE A 1 132 ? -2.754 4.282 2.809 1.00 10.53 169 ILE A O 1
ATOM 902 N N . PRO A 1 133 ? -3.279 6.065 1.548 1.00 10.76 170 PRO A N 1
ATOM 903 C CA . PRO A 1 133 ? -4.649 6.049 2.088 1.00 11.68 170 PRO A CA 1
ATOM 904 C C . PRO A 1 133 ? -5.490 4.926 1.486 1.00 11.16 170 PRO A C 1
ATOM 905 O O . PRO A 1 133 ? -5.067 4.260 0.538 1.00 10.87 170 PRO A O 1
ATOM 909 N N . THR A 1 134 ? -6.727 4.788 1.965 1.00 11.74 171 THR A N 1
ATOM 910 C CA . THR A 1 134 ? -7.651 3.816 1.369 1.00 12.06 171 THR A CA 1
ATOM 911 C C . THR A 1 134 ? -7.972 4.154 -0.096 1.00 12.03 171 THR A C 1
ATOM 912 O O . THR A 1 134 ? -7.815 5.318 -0.555 1.00 12.21 171 THR A O 1
ATOM 916 N N . ARG A 1 135 ? -8.383 3.115 -0.826 1.00 11.67 172 ARG A N 1
ATOM 917 C CA . ARG A 1 135 ? -8.815 3.234 -2.210 1.00 12.00 172 ARG A CA 1
ATOM 918 C C . ARG A 1 135 ? -7.743 3.744 -3.136 1.00 11.84 172 ARG A C 1
ATOM 919 O O . ARG A 1 135 ? -8.026 4.468 -4.083 1.00 16.65 172 ARG A O 1
ATOM 927 N N . SER A 1 136 ? -6.480 3.417 -2.843 1.00 12.22 173 SER A N 1
ATOM 928 C CA . SER A 1 136 ? -5.364 3.924 -3.690 1.00 11.39 173 SER A CA 1
ATOM 929 C C . SER A 1 136 ? -4.817 2.871 -4.652 1.00 11.54 173 SER A C 1
ATOM 930 O O . SER A 1 136 ? -4.651 1.735 -4.260 1.00 12.77 173 SER A O 1
ATOM 933 N N . GLU A 1 137 ? -4.454 3.293 -5.852 1.00 11.38 174 GLU A N 1
ATOM 934 C CA . GLU A 1 137 ? -3.846 2.423 -6.868 1.00 12.21 174 GLU A CA 1
ATOM 935 C C . GLU A 1 137 ? -2.308 2.566 -6.793 1.00 11.20 174 GLU A C 1
ATOM 936 O O . GLU A 1 137 ? -1.786 3.663 -6.864 1.00 12.12 174 GLU A O 1
ATOM 942 N N . VAL A 1 138 ? -1.626 1.425 -6.701 1.00 11.40 175 VAL A N 1
ATOM 943 C CA . VAL A 1 138 ? -0.161 1.396 -6.754 1.00 10.13 175 VAL A CA 1
ATOM 944 C C . VAL A 1 138 ? 0.239 0.399 -7.827 1.00 9.12 175 VAL A C 1
ATOM 945 O O . VAL A 1 138 ? -0.234 -0.739 -7.849 1.00 10.45 175 VAL A O 1
ATOM 949 N N . SER A 1 139 ? 1.104 0.840 -8.735 1.00 9.76 176 SER A N 1
ATOM 950 C CA . SER A 1 139 ? 1.522 0.040 -9.874 1.00 10.63 176 SER A CA 1
ATOM 951 C C . SER A 1 139 ? 3.051 0.080 -9.874 1.00 10.81 176 SER A C 1
ATOM 952 O O . SER A 1 139 ? 3.674 1.060 -9.490 1.00 13.19 176 SER A O 1
ATOM 955 N N . GLY A 1 140 ? 3.685 -1.003 -10.265 1.00 9.53 177 GLY A N 1
ATOM 956 C CA . GLY A 1 140 ? 5.136 -0.995 -10.311 1.00 9.84 177 GLY A CA 1
ATOM 957 C C . GLY A 1 140 ? 5.762 -2.210 -10.912 1.00 9.58 177 GLY A C 1
ATOM 958 O O . GLY A 1 140 ? 5.083 -3.177 -11.246 1.00 9.35 177 GLY A O 1
ATOM 959 N N . GLN A 1 141 ? 7.097 -2.175 -11.073 1.00 9.07 178 GLN A N 1
ATOM 960 C CA . GLN A 1 141 ? 7.838 -3.308 -11.558 1.00 9.07 178 GLN A CA 1
ATOM 961 C C . GLN A 1 141 ? 9.141 -3.357 -10.792 1.00 9.43 178 GLN A C 1
ATOM 962 O O . GLN A 1 141 ? 9.747 -2.311 -10.508 1.00 9.88 178 GLN A O 1
ATOM 968 N N . PHE A 1 142 ? 9.580 -4.574 -10.488 1.00 9.00 179 PHE A N 1
ATOM 969 C CA . PHE A 1 142 ? 10.932 -4.798 -9.946 1.00 9.35 179 PHE A CA 1
ATOM 970 C C . PHE A 1 142 ? 11.806 -5.465 -11.013 1.00 8.29 179 PHE A C 1
ATOM 971 O O . PHE A 1 142 ? 11.524 -6.550 -11.450 1.00 9.40 179 PHE A O 1
ATOM 979 N N . GLN A 1 143 ? 12.772 -4.681 -11.496 1.00 9.72 180 GLN A N 1
ATOM 980 C CA . GLN A 1 143 ? 13.554 -4.995 -12.702 1.00 11.07 180 GLN A CA 1
ATOM 981 C C . GLN A 1 143 ? 15.050 -5.162 -12.391 1.00 12.17 180 GLN A C 1
ATOM 982 O O . GLN A 1 143 ? 15.778 -4.219 -12.209 1.00 11.34 180 GLN A O 1
ATOM 988 N N . PRO A 1 144 ? 15.482 -6.425 -12.313 1.00 14.21 181 PRO A N 1
ATOM 989 C CA . PRO A 1 144 ? 16.925 -6.656 -12.243 1.00 16.12 181 PRO A CA 1
ATOM 990 C C . PRO A 1 144 ? 17.540 -6.293 -13.594 1.00 15.76 181 PRO A C 1
ATOM 991 O O . PRO A 1 144 ? 16.851 -6.136 -14.598 1.00 14.46 181 PRO A O 1
ATOM 995 N N . GLU A 1 145 ? 18.836 -6.244 -13.633 1.00 16.14 182 GLU A N 1
ATOM 996 C CA . GLU A 1 145 ? 19.477 -5.939 -14.886 1.00 19.10 182 GLU A CA 1
ATOM 997 C C . GLU A 1 145 ? 19.120 -6.902 -15.950 1.00 20.75 182 GLU A C 1
ATOM 998 O O . GLU A 1 145 ? 18.726 -6.476 -17.061 1.00 21.92 182 GLU A O 1
ATOM 1004 N N . PHE A 1 146 ? 19.201 -8.204 -15.619 1.00 19.69 183 PHE A N 1
ATOM 1005 C CA . PHE A 1 146 ? 18.797 -9.247 -16.523 1.00 21.93 183 PHE A CA 1
ATOM 1006 C C . PHE A 1 146 ? 17.541 -9.967 -16.092 1.00 20.84 183 PHE A C 1
ATOM 1007 O O . PHE A 1 146 ? 17.263 -10.095 -14.869 1.00 23.15 183 PHE A O 1
ATOM 1015 N N . GLY A 1 147 ? 16.767 -10.393 -17.067 1.00 16.94 184 GLY A N 1
ATOM 1016 C CA . GLY A 1 147 ? 15.597 -11.247 -16.865 1.00 18.12 184 GLY A CA 1
ATOM 1017 C C . GLY A 1 147 ? 14.357 -10.369 -16.853 1.00 14.97 184 GLY A C 1
ATOM 1018 O O . GLY A 1 147 ? 14.455 -9.153 -16.715 1.00 15.96 184 GLY A O 1
ATOM 1019 N N . ALA A 1 148 ? 13.224 -10.989 -16.904 1.00 15.26 185 ALA A N 1
ATOM 1020 C CA . ALA A 1 148 ? 11.959 -10.311 -16.891 1.00 14.33 185 ALA A CA 1
ATOM 1021 C C . ALA A 1 148 ? 11.608 -9.831 -15.451 1.00 13.61 185 ALA A C 1
ATOM 1022 O O . ALA A 1 148 ? 12.088 -10.404 -14.433 1.00 13.74 185 ALA A O 1
ATOM 1024 N N . PRO A 1 149 ? 10.842 -8.746 -15.350 1.00 12.37 186 PRO A N 1
ATOM 1025 C CA . PRO A 1 149 ? 10.544 -8.153 -14.037 1.00 12.16 186 PRO A CA 1
ATOM 1026 C C . PRO A 1 149 ? 9.386 -8.814 -13.320 1.00 10.61 186 PRO A C 1
ATOM 1027 O O . PRO A 1 149 ? 8.471 -9.350 -13.949 1.00 11.48 186 PRO A O 1
ATOM 1031 N N . ALA A 1 150 ? 9.348 -8.655 -11.997 1.00 10.36 187 ALA A N 1
ATOM 1032 C CA . ALA A 1 150 ? 8.182 -8.900 -11.188 1.00 9.81 187 ALA A CA 1
ATOM 1033 C C . ALA A 1 150 ? 7.248 -7.669 -11.274 1.00 10.85 187 ALA A C 1
ATOM 1034 O O . ALA A 1 150 ? 7.726 -6.535 -11.411 1.00 11.66 187 ALA A O 1
ATOM 1036 N N . VAL A 1 151 ? 5.928 -7.883 -11.256 1.00 10.17 188 VAL A N 1
ATOM 1037 C CA . VAL A 1 151 ? 4.973 -6.813 -11.391 1.00 10.54 188 VAL A CA 1
ATOM 1038 C C . VAL A 1 151 ? 4.165 -6.604 -10.127 1.00 10.38 188 VAL A C 1
ATOM 1039 O O . VAL A 1 151 ? 3.627 -7.557 -9.539 1.00 11.33 188 VAL A O 1
ATOM 1043 N N . ILE A 1 152 ? 4.075 -5.349 -9.725 1.00 9.63 189 ILE A N 1
ATOM 1044 C CA . ILE A 1 152 ? 3.307 -4.932 -8.573 1.00 10.02 189 ILE A CA 1
ATOM 1045 C C . ILE A 1 152 ? 2.062 -4.256 -9.082 1.00 10.06 189 ILE A C 1
ATOM 1046 O O . ILE A 1 152 ? 2.128 -3.269 -9.840 1.00 10.64 189 ILE A O 1
ATOM 1051 N N . GLN A 1 153 ? 0.918 -4.673 -8.543 1.00 10.15 190 GLN A N 1
ATOM 1052 C CA . GLN A 1 153 ? -0.326 -3.984 -8.833 1.00 11.33 190 GLN A CA 1
ATOM 1053 C C . GLN A 1 153 ? -1.332 -4.291 -7.731 1.00 11.82 190 GLN A C 1
ATOM 1054 O O . GLN A 1 153 ? -1.729 -5.440 -7.572 1.00 13.61 190 GLN A O 1
ATOM 1060 N N . PHE A 1 154 ? -1.713 -3.247 -6.999 1.00 10.69 191 PHE A N 1
ATOM 1061 C CA . PHE A 1 154 ? -2.750 -3.407 -6.003 1.00 10.94 191 PHE A CA 1
ATOM 1062 C C . PHE A 1 154 ? -3.548 -2.133 -5.819 1.00 11.87 191 PHE A C 1
ATOM 1063 O O . PHE A 1 154 ? -3.109 -1.020 -6.157 1.00 10.71 191 PHE A O 1
ATOM 1071 N N . THR A 1 155 ? -4.745 -2.346 -5.272 1.00 13.65 192 THR A N 1
ATOM 1072 C CA . THR A 1 155 ? -5.644 -1.264 -4.887 1.00 14.95 192 THR A CA 1
ATOM 1073 C C . THR A 1 155 ? -5.820 -1.391 -3.400 1.00 14.44 192 THR A C 1
ATOM 1074 O O . THR A 1 155 ? -6.209 -2.474 -2.905 1.00 14.35 192 THR A O 1
ATOM 1078 N N . THR A 1 156 ? -5.441 -0.383 -2.599 1.00 12.94 193 THR A N 1
ATOM 1079 C CA . THR A 1 156 ? -5.622 -0.538 -1.163 1.00 12.14 193 THR A CA 1
ATOM 1080 C C . THR A 1 156 ? -7.143 -0.618 -0.812 1.00 13.44 193 THR A C 1
ATOM 1081 O O . THR A 1 156 ? -7.986 -0.049 -1.552 1.00 12.30 193 THR A O 1
ATOM 1085 N N . PRO A 1 157 ? -7.487 -1.366 0.235 1.00 15.22 194 PRO A N 1
ATOM 1086 C CA . PRO A 1 157 ? -8.917 -1.511 0.543 1.00 15.93 194 PRO A CA 1
ATOM 1087 C C . PRO A 1 157 ? -9.620 -0.219 0.970 1.00 15.73 194 PRO A C 1
ATOM 1088 O O . PRO A 1 157 ? -9.017 0.833 1.209 1.00 14.28 194 PRO A O 1
ATOM 1092 N N . ALA A 1 158 ? -10.964 -0.282 0.990 1.00 14.90 195 ALA A N 1
ATOM 1093 C CA . ALA A 1 158 ? -11.765 0.875 1.346 1.00 15.30 195 ALA A CA 1
ATOM 1094 C C . ALA A 1 158 ? -11.762 1.282 2.831 1.00 16.83 195 ALA A C 1
ATOM 1095 O O . ALA A 1 158 ? -12.146 2.412 3.169 1.00 16.12 195 ALA A O 1
ATOM 1097 N N . ALA A 1 159 ? -11.296 0.348 3.676 1.00 16.68 196 ALA A N 1
ATOM 1098 C CA . ALA A 1 159 ? -11.040 0.571 5.088 1.00 18.93 196 ALA A CA 1
ATOM 1099 C C . ALA A 1 159 ? -9.902 -0.331 5.527 1.00 18.40 196 ALA A C 1
ATOM 1100 O O . ALA A 1 159 ? -9.664 -1.413 4.954 1.00 20.12 196 ALA A O 1
ATOM 1102 N N . TYR A 1 160 ? -9.202 0.139 6.535 1.00 19.77 197 TYR A N 1
ATOM 1103 C CA . TYR A 1 160 ? -8.053 -0.528 7.112 1.00 21.05 197 TYR A CA 1
ATOM 1104 C C . TYR A 1 160 ? -8.515 -0.995 8.479 1.00 21.35 197 TYR A C 1
ATOM 1105 O O . TYR A 1 160 ? -8.610 -0.184 9.372 1.00 22.63 197 TYR A O 1
ATOM 1114 N N . THR A 1 161 ? -8.729 -2.305 8.591 1.00 27.58 198 THR A N 1
ATOM 1115 C CA . THR A 1 161 ? -9.415 -2.934 9.746 1.00 28.65 198 THR A CA 1
ATOM 1116 C C . THR A 1 161 ? -8.485 -3.739 10.622 1.00 30.15 198 THR A C 1
ATOM 1117 O O . THR A 1 161 ? -8.913 -4.325 11.621 1.00 28.96 198 THR A O 1
ATOM 1121 N N . GLN A 1 162 ? -7.231 -3.843 10.231 1.00 24.68 199 GLN A N 1
ATOM 1122 C CA . GLN A 1 162 ? -6.307 -4.671 10.940 1.00 24.39 199 GLN A CA 1
ATOM 1123 C C . GLN A 1 162 ? -4.916 -4.182 10.607 1.00 19.33 199 GLN A C 1
ATOM 1124 O O . GLN A 1 162 ? -4.737 -3.392 9.684 1.00 20.39 199 GLN A O 1
ATOM 1130 N N . THR A 1 163 ? -3.918 -4.604 11.364 1.00 18.40 200 THR A N 1
ATOM 1131 C CA . THR A 1 163 ? -2.582 -4.055 11.236 1.00 18.38 200 THR A CA 1
ATOM 1132 C C . THR A 1 163 ? -1.830 -4.498 9.947 1.00 16.71 200 THR A C 1
ATOM 1133 O O . THR A 1 163 ? -1.028 -3.723 9.431 1.00 19.27 200 THR A O 1
ATOM 1137 N N . VAL A 1 164 ? -1.999 -5.750 9.540 1.00 15.53 201 VAL A N 1
ATOM 1138 C CA . VAL A 1 164 ? -1.328 -6.273 8.380 1.00 13.97 201 VAL A CA 1
ATOM 1139 C C . VAL A 1 164 ? -2.406 -6.557 7.340 1.00 14.76 201 VAL A C 1
ATOM 1140 O O . VAL A 1 164 ? -3.412 -7.155 7.641 1.00 14.98 201 VAL A O 1
ATOM 1144 N N . ILE A 1 165 ? -2.202 -6.054 6.133 1.00 13.07 202 ILE A N 1
ATOM 1145 C CA . ILE A 1 165 ? -3.188 -6.137 5.068 1.00 13.65 202 ILE A CA 1
ATOM 1146 C C . ILE A 1 165 ? -2.570 -6.915 3.919 1.00 13.24 202 ILE A C 1
ATOM 1147 O O . ILE A 1 165 ? -1.452 -6.592 3.499 1.00 13.04 202 ILE A O 1
ATOM 1152 N N . GLU A 1 166 ? -3.264 -7.900 3.382 1.00 11.82 203 GLU A N 1
ATOM 1153 C CA . GLU A 1 166 ? -2.761 -8.640 2.180 1.00 11.86 203 GLU A CA 1
ATOM 1154 C C . GLU A 1 166 ? -3.257 -7.865 0.966 1.00 12.65 203 GLU A C 1
ATOM 1155 O O . GLU A 1 166 ? -4.459 -7.746 0.743 1.00 15.03 203 GLU A O 1
ATOM 1161 N N . LEU A 1 167 ? -2.341 -7.284 0.214 1.00 11.09 204 LEU A N 1
ATOM 1162 C CA . LEU A 1 167 ? -2.697 -6.326 -0.839 1.00 10.54 204 LEU A CA 1
ATOM 1163 C C . LEU A 1 167 ? -2.726 -6.986 -2.223 1.00 10.78 204 LEU A C 1
ATOM 1164 O O . LEU A 1 167 ? -3.525 -6.624 -3.092 1.00 10.85 204 LEU A O 1
ATOM 1169 N N . GLN A 1 168 ? -1.773 -7.836 -2.469 1.00 10.25 205 GLN A N 1
ATOM 1170 C CA . GLN A 1 168 ? -1.585 -8.579 -3.697 1.00 9.53 205 GLN A CA 1
ATOM 1171 C C . GLN A 1 168 ? -1.337 -10.013 -3.407 1.00 9.04 205 GLN A C 1
ATOM 1172 O O . GLN A 1 168 ? -0.596 -10.304 -2.489 1.00 8.58 205 GLN A O 1
ATOM 1178 N N . HIS A 1 169 ? -1.906 -10.891 -4.231 1.00 10.55 206 HIS A N 1
ATOM 1179 C CA . HIS A 1 169 ? -1.802 -12.323 -4.037 1.00 11.69 206 HIS A CA 1
ATOM 1180 C C . HIS A 1 169 ? -1.107 -13.002 -5.223 1.00 13.67 206 HIS A C 1
ATOM 1181 O O . HIS A 1 169 ? -1.061 -12.447 -6.314 1.00 14.19 206 HIS A O 1
ATOM 1188 N N . HIS A 1 170 ? -0.657 -14.239 -5.002 1.00 14.48 207 HIS A N 1
ATOM 1189 C CA . HIS A 1 170 ? -0.006 -15.149 -5.942 1.00 16.55 207 HIS A CA 1
ATOM 1190 C C . HIS A 1 170 ? -1.020 -15.381 -7.099 1.00 17.75 207 HIS A C 1
ATOM 1191 O O . HIS A 1 170 ? -2.121 -15.757 -6.773 1.00 16.02 207 HIS A O 1
ATOM 1198 N N . HIS A 1 171 ? -0.728 -15.130 -8.364 1.00 21.16 208 HIS A N 1
ATOM 1199 C CA . HIS A 1 171 ? -1.655 -15.510 -9.469 1.00 24.55 208 HIS A CA 1
ATOM 1200 C C . HIS A 1 171 ? -0.922 -16.402 -10.423 1.00 27.11 208 HIS A C 1
ATOM 1201 O O . HIS A 1 171 ? 0.283 -16.258 -10.591 1.00 30.68 208 HIS A O 1
ATOM 1208 N N . HIS A 1 172 ? -1.638 -17.308 -11.084 1.00 26.72 209 HIS A N 1
ATOM 1209 C CA . HIS A 1 172 ? -1.053 -18.002 -12.278 1.00 31.89 209 HIS A CA 1
ATOM 1210 C C . HIS A 1 172 ? -1.494 -17.467 -13.638 1.00 34.60 209 HIS A C 1
ATOM 1211 O O . HIS A 1 172 ? -2.276 -16.533 -13.714 1.00 41.19 209 HIS A O 1
ATOM 1218 N N . ALA B 1 10 ? -16.134 11.281 -5.344 1.00 43.55 47 ALA B N 1
ATOM 1219 C CA . ALA B 1 10 ? -14.979 10.435 -5.780 1.00 38.97 47 ALA B CA 1
ATOM 1220 C C . ALA B 1 10 ? -15.047 10.223 -7.315 1.00 36.57 47 ALA B C 1
ATOM 1221 O O . ALA B 1 10 ? -15.657 9.276 -7.824 1.00 41.32 47 ALA B O 1
ATOM 1223 N N . SER B 1 11 ? -14.443 11.171 -8.029 1.00 31.57 48 SER B N 1
ATOM 1224 C CA . SER B 1 11 ? -14.341 11.112 -9.465 1.00 24.67 48 SER B CA 1
ATOM 1225 C C . SER B 1 11 ? -13.066 10.402 -9.861 1.00 20.08 48 SER B C 1
ATOM 1226 O O . SER B 1 11 ? -12.093 10.383 -9.124 1.00 18.68 48 SER B O 1
ATOM 1229 N N . GLY B 1 12 ? -13.084 9.819 -11.038 1.00 16.41 49 GLY B N 1
ATOM 1230 C CA . GLY B 1 12 ? -11.868 9.187 -11.547 1.00 16.58 49 GLY B CA 1
ATOM 1231 C C . GLY B 1 12 ? -12.103 8.483 -12.869 1.00 14.77 49 GLY B C 1
ATOM 1232 O O . GLY B 1 12 ? -13.197 8.538 -13.429 1.00 14.23 49 GLY B O 1
ATOM 1233 N N . LEU B 1 13 ? -11.049 7.882 -13.378 1.00 12.64 50 LEU B N 1
ATOM 1234 C CA . LEU B 1 13 ? -11.017 7.218 -14.699 1.00 12.82 50 LEU B CA 1
ATOM 1235 C C . LEU B 1 13 ? -10.689 5.760 -14.616 1.00 12.61 50 LEU B C 1
ATOM 1236 O O . LEU B 1 13 ? -10.025 5.319 -13.702 1.00 12.43 50 LEU B O 1
ATOM 1241 N N . MET B 1 14 ? -11.285 5.003 -15.519 1.00 12.60 51 MET B N 1
ATOM 1242 C CA . MET B 1 14 ? -11.110 3.573 -15.637 1.00 14.19 51 MET B CA 1
ATOM 1243 C C . MET B 1 14 ? -10.569 3.251 -17.014 1.00 13.55 51 MET B C 1
ATOM 1244 O O . MET B 1 14 ? -11.122 3.680 -18.036 1.00 12.62 51 MET B O 1
ATOM 1249 N N . CYS B 1 15 ? -9.569 2.393 -17.056 1.00 12.48 52 CYS B N 1
ATOM 1250 C CA . CYS B 1 15 ? -9.176 1.804 -18.288 1.00 12.83 52 CYS B CA 1
ATOM 1251 C C . CYS B 1 15 ? -10.087 0.664 -18.646 1.00 14.20 52 CYS B C 1
ATOM 1252 O O . CYS B 1 15 ? -10.306 -0.292 -17.849 1.00 14.99 52 CYS B O 1
ATOM 1255 N N . ILE B 1 16 ? -10.669 0.759 -19.857 1.00 14.02 53 ILE B N 1
ATOM 1256 C CA . ILE B 1 16 ? -11.546 -0.287 -20.366 1.00 16.05 53 ILE B CA 1
ATOM 1257 C C . ILE B 1 16 ? -10.976 -1.045 -21.544 1.00 17.13 53 ILE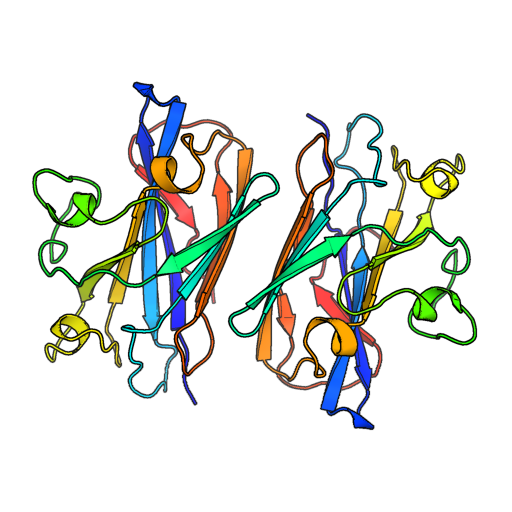 B C 1
ATOM 1258 O O . ILE B 1 16 ? -11.718 -1.631 -22.311 1.00 22.37 53 ILE B O 1
ATOM 1263 N N . GLY B 1 17 ? -9.662 -1.099 -21.645 1.00 14.87 54 GLY B N 1
ATOM 1264 C CA . GLY B 1 17 ? -9.011 -1.882 -22.634 1.00 14.97 54 GLY B CA 1
ATOM 1265 C C . GLY B 1 17 ? -7.759 -1.260 -23.151 1.00 13.00 54 GLY B C 1
ATOM 1266 O O . GLY B 1 17 ? -7.597 -0.052 -23.097 1.00 13.50 54 GLY B O 1
ATOM 1267 N N . VAL B 1 18 ? -6.846 -2.102 -23.612 1.00 10.99 55 VAL B N 1
ATOM 1268 C CA . VAL B 1 18 ? -5.675 -1.676 -24.353 1.00 10.77 55 VAL B CA 1
ATOM 1269 C C . VAL B 1 18 ? -5.499 -2.557 -25.574 1.00 11.92 55 VAL B C 1
ATOM 1270 O O . VAL B 1 18 ? -5.533 -3.787 -25.455 1.00 13.82 55 VAL B O 1
ATOM 1274 N N . THR B 1 19 ? -5.299 -1.932 -26.735 1.00 11.94 56 THR B N 1
ATOM 1275 C CA . THR B 1 19 ? -4.965 -2.698 -27.938 1.00 12.92 56 THR B CA 1
ATOM 1276 C C . THR B 1 19 ? -3.603 -2.232 -28.407 1.00 12.17 56 THR B C 1
ATOM 1277 O O . THR B 1 19 ? -3.147 -1.136 -28.048 1.00 12.83 56 THR B O 1
ATOM 1281 N N . GLY B 1 20 ? -2.912 -3.112 -29.102 1.00 11.80 57 GLY B N 1
ATOM 1282 C CA . GLY B 1 20 ? -1.605 -2.791 -29.690 1.00 11.72 57 GLY B CA 1
ATOM 1283 C C . GLY B 1 20 ? -1.611 -3.091 -31.158 1.00 13.29 57 GLY B C 1
ATOM 1284 O O . GLY B 1 20 ? -2.302 -3.988 -31.648 1.00 13.48 57 GLY B O 1
ATOM 1285 N N . HIS B 1 21 ? -0.766 -2.353 -31.867 1.00 14.11 58 HIS B N 1
ATOM 1286 C CA . HIS B 1 21 ? -0.517 -2.588 -33.264 1.00 13.93 58 HIS B CA 1
ATOM 1287 C C . HIS B 1 21 ? 0.789 -3.321 -33.419 1.00 13.57 58 HIS B C 1
ATOM 1288 O O . HIS B 1 21 ? 1.813 -2.831 -32.909 1.00 12.26 58 HIS B O 1
ATOM 1295 N N . TYR B 1 22 ? 0.782 -4.483 -34.077 1.00 12.24 59 TYR B N 1
ATOM 1296 C CA . TYR B 1 22 ? 1.978 -5.205 -34.381 1.00 12.90 59 TYR B CA 1
ATOM 1297 C C . TYR B 1 22 ? 2.483 -4.880 -35.801 1.00 14.57 59 TYR B C 1
ATOM 1298 O O . TYR B 1 22 ? 1.713 -4.996 -36.776 1.00 15.25 59 TYR B O 1
ATOM 1307 N N . ASP B 1 23 ? 3.725 -4.422 -35.898 1.00 14.14 60 ASP B N 1
ATOM 1308 C CA . ASP B 1 23 ? 4.396 -4.187 -37.172 1.00 15.39 60 ASP B CA 1
ATOM 1309 C C . ASP B 1 23 ? 5.472 -5.216 -37.319 1.00 14.90 60 ASP B C 1
ATOM 1310 O O . ASP B 1 23 ? 6.463 -5.204 -36.631 1.00 15.14 60 ASP B O 1
ATOM 1315 N N . LYS B 1 24 ? 5.194 -6.177 -38.194 1.00 17.16 61 LYS B N 1
ATOM 1316 C CA . LYS B 1 24 ? 6.103 -7.293 -38.394 1.00 17.99 61 LYS B CA 1
ATOM 1317 C C . LYS B 1 24 ? 7.508 -6.880 -38.825 1.00 16.97 61 LYS B C 1
ATOM 1318 O O . LYS B 1 24 ? 8.478 -7.486 -38.411 1.00 17.73 61 LYS B O 1
ATOM 1324 N N . THR B 1 25 ? 7.607 -5.756 -39.564 1.00 16.90 62 THR B N 1
ATOM 1325 C CA . THR B 1 25 ? 8.917 -5.241 -39.959 1.00 16.70 62 THR B CA 1
ATOM 1326 C C . THR B 1 25 ? 9.714 -4.627 -38.846 1.00 17.07 62 THR B C 1
ATOM 1327 O O . THR B 1 25 ? 10.914 -4.384 -38.977 1.00 18.20 62 THR B O 1
ATOM 1331 N N . LEU B 1 26 ? 9.045 -4.316 -37.722 1.00 15.81 63 LEU B N 1
ATOM 1332 C CA . LEU B 1 26 ? 9.735 -3.777 -36.571 1.00 14.59 63 LEU B CA 1
ATOM 1333 C C . LEU B 1 26 ? 9.878 -4.793 -35.443 1.00 14.99 63 LEU B C 1
ATOM 1334 O O . LEU B 1 26 ? 10.486 -4.492 -34.420 1.00 16.67 63 LEU B O 1
ATOM 1339 N N . GLY B 1 27 ? 9.254 -5.946 -35.623 1.00 16.31 64 GLY B N 1
ATOM 1340 C CA . GLY B 1 27 ? 9.412 -7.112 -34.727 1.00 17.46 64 GLY B CA 1
ATOM 1341 C C . GLY B 1 27 ? 8.631 -7.043 -33.436 1.00 16.04 64 GLY B C 1
ATOM 1342 O O . GLY B 1 27 ? 9.057 -7.643 -32.421 1.00 19.78 64 GLY B O 1
ATOM 1343 N N . GLY B 1 28 ? 7.561 -6.267 -33.443 1.00 14.95 65 GLY B N 1
ATOM 1344 C CA . GLY B 1 28 ? 6.838 -6.006 -32.209 1.00 14.27 65 GLY B CA 1
ATOM 1345 C C . GLY B 1 28 ? 5.705 -5.029 -32.274 1.00 13.53 65 GLY B C 1
ATOM 1346 O O . GLY B 1 28 ? 5.339 -4.526 -33.354 1.00 13.86 65 GLY B O 1
ATOM 1347 N N . ILE B 1 29 ? 5.187 -4.702 -31.086 1.00 11.90 66 ILE B N 1
ATOM 1348 C CA . ILE B 1 29 ? 4.142 -3.721 -30.986 1.00 12.46 66 ILE B CA 1
ATOM 1349 C C . ILE B 1 29 ? 4.702 -2.291 -31.023 1.00 12.61 66 ILE B C 1
ATOM 1350 O O . ILE B 1 29 ? 5.496 -1.922 -30.143 1.00 11.71 66 ILE B O 1
ATOM 1355 N N . ASP B 1 30 ? 4.342 -1.535 -32.051 1.00 12.01 67 ASP B N 1
ATOM 1356 C CA . ASP B 1 30 ? 4.908 -0.204 -32.197 1.00 12.63 67 ASP B CA 1
ATOM 1357 C C . ASP B 1 30 ? 3.979 0.891 -31.681 1.00 12.73 67 ASP B C 1
ATOM 1358 O O . ASP B 1 30 ? 4.412 1.996 -31.486 1.00 13.06 67 ASP B O 1
ATOM 1363 N N . LYS B 1 31 ? 2.686 0.601 -31.515 1.00 12.67 68 LYS B N 1
ATOM 1364 C CA . LYS B 1 31 ? 1.714 1.575 -31.116 1.00 11.79 68 LYS B CA 1
ATOM 1365 C C . LYS B 1 31 ? 0.711 0.957 -30.152 1.00 11.84 68 LYS B C 1
ATOM 1366 O O . LYS B 1 31 ? 0.392 -0.294 -30.264 1.00 12.45 68 LYS B O 1
ATOM 1372 N N . LEU B 1 32 ? 0.245 1.778 -29.207 1.00 11.61 69 LEU B N 1
ATOM 1373 C CA . LEU B 1 32 ? -0.749 1.366 -28.170 1.00 11.37 69 LEU B CA 1
ATOM 1374 C C . LEU B 1 32 ? -1.957 2.274 -28.284 1.00 13.24 69 LEU B C 1
ATOM 1375 O O . LEU B 1 32 ? -1.824 3.466 -28.550 1.00 13.48 69 LEU B O 1
ATOM 1380 N N . ALA B 1 33 ? -3.121 1.741 -27.973 1.00 11.85 70 ALA B N 1
ATOM 1381 C CA . ALA B 1 33 ? -4.348 2.503 -27.881 1.00 12.22 70 ALA B CA 1
ATOM 1382 C C . ALA B 1 33 ? -4.981 2.143 -26.535 1.00 12.95 70 ALA B C 1
ATOM 1383 O O . ALA B 1 33 ? -5.424 0.968 -26.315 1.00 13.56 70 ALA B O 1
ATOM 1385 N N . ILE B 1 34 ? -5.015 3.136 -25.613 1.00 11.49 71 ILE B N 1
ATOM 1386 C CA . ILE B 1 34 ? -5.486 2.883 -24.244 1.00 11.12 71 ILE B CA 1
ATOM 1387 C C . ILE B 1 34 ? -6.848 3.499 -24.081 1.00 10.70 71 ILE B C 1
ATOM 1388 O O . ILE B 1 34 ? -7.006 4.750 -24.153 1.00 12.10 71 ILE B O 1
ATOM 1393 N N . TYR B 1 35 ? -7.854 2.667 -23.897 1.00 10.82 72 TYR B N 1
ATOM 1394 C CA . TYR B 1 35 ? -9.244 3.153 -23.836 1.00 11.39 72 TYR B CA 1
ATOM 1395 C C . TYR B 1 35 ? -9.655 3.448 -22.405 1.00 11.92 72 TYR B C 1
ATOM 1396 O O . TYR B 1 35 ? -9.364 2.690 -21.491 1.00 11.41 72 TYR B O 1
ATOM 1405 N N . ILE B 1 36 ? -10.226 4.645 -22.263 1.00 10.55 73 ILE B N 1
ATOM 1406 C CA A ILE B 1 36 ? -10.536 5.306 -20.984 0.50 11.98 73 ILE B CA 1
ATOM 1407 C CA B ILE B 1 36 ? -10.599 5.202 -20.960 0.50 11.99 73 ILE B CA 1
ATOM 1408 C C . ILE B 1 36 ? -12.014 5.770 -20.933 1.00 11.63 73 ILE B C 1
ATOM 1409 O O . ILE B 1 36 ? -12.526 6.273 -21.920 1.00 12.53 73 ILE B O 1
ATOM 1418 N N . THR B 1 37 ? -12.669 5.613 -19.793 1.00 12.35 74 THR B N 1
ATOM 1419 C CA . THR B 1 37 ? -13.998 6.139 -19.545 1.00 13.37 74 THR B CA 1
ATOM 1420 C C . THR B 1 37 ? -14.055 6.582 -18.080 1.00 13.79 74 THR B C 1
ATOM 1421 O O . THR B 1 37 ? -13.341 6.032 -17.246 1.00 14.00 74 THR B O 1
ATOM 1425 N N . PRO B 1 38 ? -14.888 7.551 -17.751 1.00 12.81 75 PRO B N 1
ATOM 1426 C CA . PRO B 1 38 ? -15.001 7.909 -16.314 1.00 14.39 75 PRO B CA 1
ATOM 1427 C C . PRO B 1 38 ? -15.574 6.767 -15.457 1.00 14.51 75 PRO B C 1
ATOM 1428 O O . PRO B 1 38 ? -16.404 5.999 -15.924 1.00 15.93 75 PRO B O 1
ATOM 1432 N N . ASN B 1 39 ? -15.163 6.734 -14.198 1.00 14.73 76 ASN B N 1
ATOM 1433 C CA . ASN B 1 39 ? -15.844 5.895 -13.196 1.00 17.10 76 ASN B CA 1
ATOM 1434 C C . ASN B 1 39 ? -17.347 6.260 -13.175 1.00 17.58 76 ASN B C 1
ATOM 1435 O O . ASN B 1 39 ? -17.698 7.400 -13.268 1.00 18.42 76 ASN B O 1
ATOM 1440 N N . ALA B 1 40 ? -18.223 5.266 -13.061 1.00 19.94 77 ALA B N 1
ATOM 1441 C CA . ALA B 1 40 ? -19.685 5.570 -12.867 1.00 21.07 77 ALA B CA 1
ATOM 1442 C C . ALA B 1 40 ? -19.888 6.583 -11.773 1.00 20.18 77 ALA B C 1
ATOM 1443 O O . ALA B 1 40 ? -19.293 6.455 -10.708 1.00 20.08 77 ALA B O 1
ATOM 1445 N N . GLY B 1 41 ? -20.650 7.617 -12.060 1.00 21.47 78 GLY B N 1
ATOM 1446 C CA . GLY B 1 41 ? -20.923 8.685 -11.109 1.00 23.36 78 GLY B CA 1
ATOM 1447 C C . GLY B 1 41 ? -19.927 9.798 -10.941 1.00 21.93 78 GLY B C 1
ATOM 1448 O O . GLY B 1 41 ? -20.113 10.690 -10.137 1.00 23.90 78 GLY B O 1
ATOM 1449 N N . SER B 1 42 ? -18.843 9.764 -11.724 1.00 20.75 79 SER B N 1
ATOM 1450 C CA A SER B 1 42 ? -17.836 10.827 -11.669 0.50 18.87 79 SER B CA 1
ATOM 1451 C CA B SER B 1 42 ? -17.848 10.798 -11.674 0.50 19.47 79 SER B CA 1
ATOM 1452 C C . SER B 1 42 ? -18.342 12.157 -12.142 1.00 18.23 79 SER B C 1
ATOM 1453 O O . SER B 1 42 ? -19.117 12.240 -13.104 1.00 19.52 79 SER B O 1
ATOM 1458 N N . ALA B 1 43 ? -17.836 13.210 -11.514 1.00 18.63 80 ALA B N 1
ATOM 1459 C CA . ALA B 1 43 ? -17.942 14.537 -12.025 1.00 17.99 80 ALA B CA 1
ATOM 1460 C C . ALA B 1 43 ? -17.066 14.651 -13.311 1.00 18.29 80 ALA B C 1
ATOM 1461 O O . ALA B 1 43 ? -16.275 13.753 -13.611 1.00 17.43 80 ALA B O 1
ATOM 1463 N N . PRO B 1 44 ? -17.253 15.709 -14.095 1.00 16.71 81 PRO B N 1
ATOM 1464 C CA . PRO B 1 44 ? -16.378 15.901 -15.254 1.00 16.74 81 PRO B CA 1
ATOM 1465 C C . PRO B 1 44 ? -14.927 16.036 -14.848 1.00 16.42 81 PRO B C 1
ATOM 1466 O O . PRO B 1 44 ? -14.592 16.625 -13.810 1.00 17.75 81 PRO B O 1
ATOM 1470 N N . ILE B 1 45 ? -14.044 15.547 -15.718 1.00 13.73 82 ILE B N 1
ATOM 1471 C CA . ILE B 1 45 ? -12.613 15.570 -15.489 1.00 13.35 82 ILE B CA 1
ATOM 1472 C C . ILE B 1 45 ? -11.875 16.216 -16.668 1.00 12.90 82 ILE B C 1
ATOM 1473 O O . ILE B 1 45 ? -12.026 15.810 -17.822 1.00 14.52 82 ILE B O 1
ATOM 1478 N N . ASP B 1 46 ? -11.048 17.191 -16.358 1.00 14.27 83 ASP B N 1
ATOM 1479 C CA . ASP B 1 46 ? -10.221 17.866 -17.354 1.00 15.40 83 ASP B CA 1
ATOM 1480 C C . ASP B 1 46 ? -9.015 16.950 -17.631 1.00 14.30 83 ASP B C 1
ATOM 1481 O O . ASP B 1 46 ? -8.264 16.618 -16.681 1.00 15.74 83 ASP B O 1
ATOM 1486 N N . LEU B 1 47 ? -8.805 16.579 -18.902 1.00 11.96 84 LEU B N 1
ATOM 1487 C CA . LEU B 1 47 ? -7.675 15.731 -19.341 1.00 13.16 84 LEU B CA 1
ATOM 1488 C C . LEU B 1 47 ? -6.430 16.496 -19.718 1.00 13.02 84 LEU B C 1
ATOM 1489 O O . LEU B 1 47 ? -5.349 15.925 -19.883 1.00 13.11 84 LEU B O 1
ATOM 1494 N N . LYS B 1 48 ? -6.548 17.837 -19.842 1.00 14.68 85 LYS B N 1
ATOM 1495 C CA . LYS B 1 48 ? -5.495 18.585 -20.473 1.00 14.33 85 LYS B CA 1
ATOM 1496 C C . LYS B 1 48 ? -4.174 18.575 -19.693 1.00 14.10 85 LYS B C 1
ATOM 1497 O O . LYS B 1 48 ? -3.124 18.639 -20.345 1.00 16.39 85 LYS B O 1
ATOM 1503 N N . ASN B 1 49 ? -4.159 18.401 -18.362 1.00 17.05 86 ASN B N 1
ATOM 1504 C CA . ASN B 1 49 ? -2.883 18.249 -17.598 1.00 19.35 86 ASN B CA 1
ATOM 1505 C C . ASN B 1 49 ? -2.606 16.830 -17.145 1.00 19.41 86 ASN B C 1
ATOM 1506 O O . ASN B 1 49 ? -1.740 16.593 -16.313 1.00 19.00 86 ASN B O 1
ATOM 1511 N N . ALA B 1 50 ? -3.343 15.888 -17.707 1.00 17.51 87 ALA B N 1
ATOM 1512 C CA . ALA B 1 50 ? -3.273 14.501 -17.267 1.00 15.57 87 ALA B CA 1
ATOM 1513 C C . ALA B 1 50 ? -1.978 13.896 -17.737 1.00 15.65 87 ALA B C 1
ATOM 1514 O O . ALA B 1 50 ? -1.503 14.170 -18.864 1.00 15.25 87 ALA B O 1
ATOM 1516 N N . LYS B 1 51 ? -1.349 13.061 -16.900 1.00 14.13 88 LYS B N 1
ATOM 1517 C CA . LYS B 1 51 ? -0.090 12.491 -17.208 1.00 15.77 88 LYS B CA 1
ATOM 1518 C C . LYS B 1 51 ? -0.289 10.985 -17.306 1.00 13.10 88 LYS B C 1
ATOM 1519 O O . LYS B 1 51 ? -1.035 10.415 -16.526 1.00 14.13 88 LYS B O 1
ATOM 1525 N N . LEU B 1 52 ? 0.329 10.419 -18.308 1.00 12.02 89 LEU B N 1
ATOM 1526 C CA . LEU B 1 52 ? 0.379 9.016 -18.535 1.00 11.46 89 LEU B CA 1
ATOM 1527 C C . LEU B 1 52 ? 1.769 8.519 -18.117 1.00 11.80 89 LEU B C 1
ATOM 1528 O O . LEU B 1 52 ? 2.788 8.841 -18.741 1.00 11.80 89 LEU B O 1
ATOM 1533 N N . PHE B 1 53 ? 1.785 7.608 -17.139 1.00 12.92 90 PHE B N 1
ATOM 1534 C CA . PHE B 1 53 ? 3.026 6.986 -16.619 1.00 14.25 90 PHE B CA 1
ATOM 1535 C C . PHE B 1 53 ? 3.106 5.588 -17.132 1.00 14.82 90 PHE B C 1
ATOM 1536 O O . PHE B 1 53 ? 2.126 4.870 -17.010 1.00 14.00 90 PHE B O 1
ATOM 1544 N N . LEU B 1 54 ? 4.189 5.209 -17.769 1.00 14.10 91 LEU B N 1
ATOM 1545 C CA . LEU B 1 54 ? 4.371 3.866 -18.259 1.00 16.60 91 LEU B CA 1
ATOM 1546 C C . LEU B 1 54 ? 5.748 3.311 -17.889 1.00 18.72 91 LEU B C 1
ATOM 1547 O O . LEU B 1 54 ? 6.747 3.847 -18.342 1.00 20.70 91 LEU B O 1
ATOM 1552 N N . ILE B 1 55 ? 5.797 2.160 -17.237 1.00 14.58 92 ILE B N 1
ATOM 1553 C CA . ILE B 1 55 ? 7.049 1.478 -16.964 1.00 14.44 92 ILE B CA 1
ATOM 1554 C C . ILE B 1 55 ? 7.223 0.293 -17.920 1.00 13.48 92 ILE B C 1
ATOM 1555 O O . ILE B 1 55 ? 6.337 -0.546 -18.109 1.00 13.33 92 ILE B O 1
ATOM 1560 N N . TYR B 1 56 ? 8.429 0.203 -18.538 1.00 14.23 93 TYR B N 1
ATOM 1561 C CA . TYR B 1 56 ? 8.733 -0.884 -19.460 1.00 15.70 93 TYR B CA 1
ATOM 1562 C C . TYR B 1 56 ? 10.274 -0.963 -19.518 1.00 15.99 93 TYR B C 1
ATOM 1563 O O . TYR B 1 56 ? 10.944 0.049 -19.653 1.00 16.18 93 TYR B O 1
ATOM 1572 N N . ASP B 1 57 ? 10.809 -2.161 -19.363 1.00 16.13 94 ASP B N 1
ATOM 1573 C CA . ASP B 1 57 ? 12.190 -2.452 -19.665 1.00 17.62 94 ASP B CA 1
ATOM 1574 C C . ASP B 1 57 ? 13.127 -1.581 -18.845 1.00 17.48 94 ASP B C 1
ATOM 1575 O O . ASP B 1 57 ? 14.083 -1.082 -19.348 1.00 16.68 94 ASP B O 1
ATOM 1580 N N . GLY B 1 58 ? 12.816 -1.406 -17.571 1.00 16.01 95 GLY B N 1
ATOM 1581 C CA . GLY B 1 58 ? 13.741 -0.783 -16.663 1.00 16.12 95 GLY B CA 1
ATOM 1582 C C . GLY B 1 58 ? 13.781 0.730 -16.783 1.00 15.55 95 GLY B C 1
ATOM 1583 O O . GLY B 1 58 ? 14.708 1.378 -16.257 1.00 17.83 95 GLY B O 1
ATOM 1584 N N . GLU B 1 59 ? 12.760 1.340 -17.392 1.00 16.83 96 GLU B N 1
ATOM 1585 C CA . GLU B 1 59 ? 12.587 2.778 -17.435 1.00 16.42 96 GLU B CA 1
ATOM 1586 C C . GLU B 1 59 ? 11.151 3.183 -17.163 1.00 16.46 96 GLU B C 1
ATOM 1587 O O . GLU B 1 59 ? 10.232 2.515 -17.583 1.00 18.06 96 GLU B O 1
ATOM 1593 N N . SER B 1 60 ? 10.980 4.340 -16.562 1.00 17.00 97 SER B N 1
ATOM 1594 C CA . SER B 1 60 ? 9.697 4.911 -16.308 1.00 20.03 97 SER B CA 1
ATOM 1595 C C . SER B 1 60 ? 9.593 6.112 -17.281 1.00 20.16 97 SER B C 1
ATOM 1596 O O . SER B 1 60 ? 10.633 6.752 -17.648 1.00 22.83 97 SER B O 1
ATOM 1599 N N . HIS B 1 61 ? 8.433 6.246 -17.909 1.00 15.38 98 HIS B N 1
ATOM 1600 C CA . HIS B 1 61 ? 8.182 7.333 -18.869 1.00 17.50 98 HIS B CA 1
ATOM 1601 C C . HIS B 1 61 ? 6.991 8.090 -18.442 1.00 17.79 98 HIS B C 1
ATOM 1602 O O . HIS B 1 61 ? 6.010 7.468 -17.984 1.00 18.20 98 HIS B O 1
ATOM 1609 N N . VAL B 1 62 ? 6.984 9.431 -18.627 1.00 17.43 99 VAL B N 1
ATOM 1610 C CA . VAL B 1 62 ? 5.850 10.275 -18.344 1.00 17.89 99 VAL B CA 1
ATOM 1611 C C . VAL B 1 62 ? 5.494 10.978 -19.656 1.00 17.11 99 VAL B C 1
ATOM 1612 O O . VAL B 1 62 ? 6.366 11.570 -20.317 1.00 18.41 99 VAL B O 1
ATOM 1616 N N . LEU B 1 63 ? 4.257 10.799 -20.092 1.00 15.54 100 LEU B N 1
ATOM 1617 C CA . LEU B 1 63 ? 3.763 11.394 -21.333 1.00 15.68 100 LEU B CA 1
ATOM 1618 C C . LEU B 1 63 ? 2.695 12.390 -21.054 1.00 14.27 100 LEU B C 1
ATOM 1619 O O . LEU B 1 63 ? 1.769 12.200 -20.235 1.00 13.11 100 LEU B O 1
ATOM 1624 N N . ASN B 1 64 ? 2.750 13.488 -21.813 1.00 15.55 101 ASN B N 1
ATOM 1625 C CA . ASN B 1 64 ? 1.818 14.583 -21.660 1.00 16.90 101 ASN B CA 1
ATOM 1626 C C . ASN B 1 64 ? 0.842 14.743 -22.820 1.00 15.49 101 ASN B C 1
ATOM 1627 O O . ASN B 1 64 ? 1.068 14.144 -23.898 1.00 13.98 101 ASN B O 1
ATOM 1632 N N . TYR B 1 65 ? -0.221 15.500 -22.604 1.00 15.99 102 TYR B N 1
ATOM 1633 C CA . TYR B 1 65 ? -1.306 15.661 -23.561 1.00 16.05 102 TYR B CA 1
ATOM 1634 C C . TYR B 1 65 ? -0.808 16.483 -24.769 1.00 16.86 102 TYR B C 1
ATOM 1635 O O . TYR B 1 65 ? -0.471 17.646 -24.607 1.00 20.47 102 TYR B O 1
ATOM 1644 N N . SER B 1 66 ? -0.858 15.905 -25.962 1.00 14.84 103 SER B N 1
ATOM 1645 C CA . SER B 1 66 ? -0.475 16.680 -27.161 1.00 15.91 103 SER B CA 1
ATOM 1646 C C . SER B 1 66 ? -1.647 17.395 -27.746 1.00 16.33 103 SER B C 1
ATOM 1647 O O . SER B 1 66 ? -1.602 18.641 -27.917 1.00 20.24 103 SER B O 1
ATOM 1650 N N . THR B 1 67 ? -2.683 16.665 -28.134 1.00 13.43 104 THR B N 1
ATOM 1651 C CA . THR B 1 67 ? -3.911 17.239 -28.696 1.00 15.93 104 THR B CA 1
ATOM 1652 C C . THR B 1 67 ? -5.062 16.203 -28.670 1.00 14.52 104 THR B C 1
ATOM 1653 O O . THR B 1 67 ? -4.859 15.024 -28.184 1.00 15.09 104 THR B O 1
ATOM 1657 N N . VAL B 1 68 ? -6.220 16.549 -29.205 1.00 14.63 105 VAL B N 1
ATOM 1658 C CA . VAL B 1 68 ? -7.369 15.690 -29.305 1.00 14.58 105 VAL B CA 1
ATOM 1659 C C . VAL B 1 68 ? -7.860 15.673 -30.775 1.00 16.18 105 VAL B C 1
ATOM 1660 O O . VAL B 1 68 ? -7.720 16.691 -31.491 1.00 18.67 105 VAL B O 1
ATOM 1664 N N . THR B 1 69 ? -8.398 14.548 -31.201 1.00 14.97 106 THR B N 1
ATOM 1665 C CA . THR B 1 69 ? -8.922 14.394 -32.593 1.00 15.50 106 THR B CA 1
ATOM 1666 C C . THR B 1 69 ? -10.205 13.623 -32.570 1.00 16.26 106 THR B C 1
ATOM 1667 O O . THR B 1 69 ? -10.400 12.694 -31.775 1.00 15.55 106 THR B O 1
ATOM 1671 N N . THR B 1 70 ? -11.155 14.026 -33.450 1.00 15.56 107 THR B N 1
ATOM 1672 C CA . THR B 1 70 ? -12.375 13.295 -33.611 1.00 16.36 107 THR B CA 1
ATOM 1673 C C . THR B 1 70 ? -12.321 12.342 -34.837 1.00 15.48 107 THR B C 1
ATOM 1674 O O . THR B 1 70 ? -13.266 11.667 -35.110 1.00 17.58 107 THR B O 1
ATOM 1678 N N . ALA B 1 71 ? -11.184 12.267 -35.465 1.00 15.90 108 ALA B N 1
ATOM 1679 C CA . ALA B 1 71 ? -10.972 11.328 -36.588 1.00 17.69 108 ALA B CA 1
ATOM 1680 C C . ALA B 1 71 ? -11.129 9.845 -36.236 1.00 18.85 108 ALA B C 1
ATOM 1681 O O . ALA B 1 71 ? -11.336 9.009 -37.133 1.00 18.48 108 ALA B O 1
ATOM 1683 N N . THR B 1 72 ? -10.909 9.474 -34.954 1.00 15.46 109 THR B N 1
ATOM 1684 C CA . THR B 1 72 ? -11.129 8.134 -34.478 1.00 16.50 109 THR B CA 1
ATOM 1685 C C . THR B 1 72 ? -12.584 7.748 -34.310 1.00 17.94 109 THR B C 1
ATOM 1686 O O . THR B 1 72 ? -12.916 6.566 -34.021 1.00 19.72 109 THR B O 1
ATOM 1690 N N . LEU B 1 73 ? -13.483 8.730 -34.386 1.00 18.88 110 LEU B N 1
ATOM 1691 C CA . LEU B 1 73 ? -14.884 8.482 -34.069 1.00 24.65 110 LEU B CA 1
ATOM 1692 C C . LEU B 1 73 ? -15.545 7.547 -35.110 1.00 24.88 110 LEU B C 1
ATOM 1693 O O . LEU B 1 73 ? -15.493 7.831 -36.315 1.00 23.49 110 LEU B O 1
ATOM 1698 N N . GLY B 1 74 ? -16.051 6.407 -34.624 1.00 23.36 111 GLY B N 1
ATOM 1699 C CA . GLY B 1 74 ? -16.777 5.404 -35.436 1.00 25.67 111 GLY B CA 1
ATOM 1700 C C . GLY B 1 74 ? -15.860 4.542 -36.298 1.00 27.21 111 GLY B C 1
ATOM 1701 O O . GLY B 1 74 ? -16.337 3.809 -37.166 1.00 28.57 111 GLY B O 1
ATOM 1702 N N . ALA B 1 75 ? -14.553 4.650 -36.090 1.00 24.23 112 ALA B N 1
ATOM 1703 C CA . ALA B 1 75 ? -13.564 4.016 -36.950 1.00 25.02 112 ALA B CA 1
ATOM 1704 C C . ALA B 1 75 ? -13.086 2.661 -36.443 1.00 27.82 112 ALA B C 1
ATOM 1705 O O . ALA B 1 75 ? -12.742 2.513 -35.270 1.00 26.12 112 ALA B O 1
ATOM 1707 N N . ASP B 1 76 ? -12.994 1.690 -37.352 1.00 24.37 113 ASP B N 1
ATOM 1708 C CA A ASP B 1 76 ? -12.476 0.369 -37.025 0.50 25.61 113 ASP B CA 1
ATOM 1709 C CA B ASP B 1 76 ? -12.488 0.373 -37.002 0.50 25.44 113 ASP B CA 1
ATOM 1710 C C . ASP B 1 76 ? -10.964 0.351 -36.887 1.00 24.01 113 ASP B C 1
ATOM 1711 O O . ASP B 1 76 ? -10.445 -0.360 -36.012 1.00 30.79 113 ASP B O 1
ATOM 1720 N N . ASP B 1 77 ? -10.261 1.084 -37.741 1.00 22.98 114 ASP B N 1
ATOM 1721 C CA . ASP B 1 77 ? -8.760 1.102 -37.671 1.00 24.95 114 ASP B CA 1
ATOM 1722 C C . ASP B 1 77 ? -8.152 2.363 -37.040 1.00 25.52 114 ASP B C 1
ATOM 1723 O O . ASP B 1 77 ? -7.842 3.320 -37.782 1.00 28.26 114 ASP B O 1
ATOM 1728 N N . ILE B 1 78 ? -7.923 2.382 -35.723 1.00 18.49 115 ILE B N 1
ATOM 1729 C CA . ILE B 1 78 ? -7.442 3.670 -35.183 1.00 18.96 115 ILE B CA 1
ATOM 1730 C C . ILE B 1 78 ? -5.903 3.738 -35.168 1.00 15.81 115 ILE B C 1
ATOM 1731 O O . ILE B 1 78 ? -5.372 4.680 -34.620 1.00 16.38 115 ILE B O 1
ATOM 1736 N N . PHE B 1 79 ? -5.226 2.804 -35.811 1.00 15.92 116 PHE B N 1
ATOM 1737 C CA . PHE B 1 79 ? -3.750 2.839 -35.955 1.00 17.25 116 PHE B CA 1
ATOM 1738 C C . PHE B 1 79 ? -3.266 3.446 -37.275 1.00 17.72 116 PHE B C 1
ATOM 1739 O O . PHE B 1 79 ? -2.050 3.611 -37.475 1.00 22.45 116 PHE B O 1
ATOM 1747 N N . ASN B 1 80 ? -4.166 3.769 -38.162 1.00 14.04 117 ASN B N 1
ATOM 1748 C CA . ASN B 1 80 ? -3.753 4.230 -39.512 1.00 14.34 117 ASN B CA 1
ATOM 1749 C C . ASN B 1 80 ? -3.446 5.705 -39.587 1.00 13.16 117 ASN B C 1
ATOM 1750 O O . ASN B 1 80 ? -4.308 6.563 -39.312 1.00 12.34 117 ASN B O 1
ATOM 1755 N N . SER B 1 81 ? -2.180 6.036 -39.866 1.00 12.22 118 SER B N 1
ATOM 1756 C CA . SER B 1 81 ? -1.741 7.455 -39.844 1.00 11.91 118 SER B CA 1
ATOM 1757 C C . SER B 1 81 ? -2.146 8.200 -41.115 1.00 12.29 118 SER B C 1
ATOM 1758 O O . SER B 1 81 ? -1.943 9.404 -41.185 1.00 13.29 118 SER B O 1
ATOM 1761 N N . SER B 1 82 ? -2.670 7.515 -42.138 1.00 12.77 119 SER B N 1
ATOM 1762 C CA . SER B 1 82 ? -3.337 8.255 -43.235 1.00 14.32 119 SER B CA 1
ATOM 1763 C C . SER B 1 82 ? -4.671 8.824 -42.844 1.00 15.29 119 SER B C 1
ATOM 1764 O O . SER B 1 82 ? -4.977 9.999 -43.190 1.00 17.18 119 SER B O 1
ATOM 1767 N N . ALA B 1 83 ? -5.477 8.018 -42.178 1.00 14.79 120 ALA B N 1
ATOM 1768 C CA . ALA B 1 83 ? -6.826 8.400 -41.794 1.00 15.42 120 ALA B CA 1
ATOM 1769 C C . ALA B 1 83 ? -6.796 9.276 -40.536 1.00 15.47 120 ALA B C 1
ATOM 1770 O O . ALA B 1 83 ? -7.594 10.205 -40.388 1.00 15.86 120 ALA B O 1
ATOM 1772 N N . ILE B 1 84 ? -5.831 8.973 -39.644 1.00 13.51 121 ILE B N 1
ATOM 1773 C CA . ILE B 1 84 ? -5.667 9.723 -38.384 1.00 14.39 121 ILE B CA 1
ATOM 1774 C C . ILE B 1 84 ? -4.277 10.352 -38.371 1.00 13.23 121 ILE B C 1
ATOM 1775 O O . ILE B 1 84 ? -3.329 9.802 -37.887 1.00 12.33 121 ILE B O 1
ATOM 1780 N N . THR B 1 85 ? -4.123 11.504 -39.034 1.00 15.39 122 THR B N 1
ATOM 1781 C CA . THR B 1 85 ? -2.836 12.085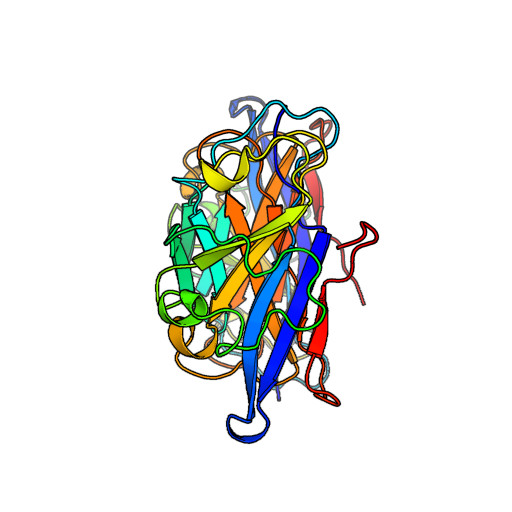 -39.283 1.00 16.77 122 THR B CA 1
ATOM 1782 C C . THR B 1 85 ? -2.210 12.659 -38.012 1.00 15.36 122 THR B C 1
ATOM 1783 O O . THR B 1 85 ? -1.005 12.816 -37.947 1.00 14.43 122 THR B O 1
ATOM 1787 N N . ASP B 1 86 ? -3.045 12.890 -36.991 1.00 16.56 123 ASP B N 1
ATOM 1788 C CA . ASP B 1 86 ? -2.532 13.360 -35.694 1.00 16.58 123 ASP B CA 1
ATOM 1789 C C . ASP B 1 86 ? -1.672 12.306 -34.976 1.00 16.99 123 ASP B C 1
ATOM 1790 O O . ASP B 1 86 ? -0.993 12.631 -34.028 1.00 15.06 123 ASP B O 1
ATOM 1795 N N . TRP B 1 87 ? -1.636 11.056 -35.465 1.00 15.00 124 TRP B N 1
ATOM 1796 C CA . TRP B 1 87 ? -0.534 10.144 -35.049 1.00 15.13 124 TRP B CA 1
ATOM 1797 C C . TRP B 1 87 ? 0.854 10.744 -35.158 1.00 16.36 124 TRP B C 1
ATOM 1798 O O . TRP B 1 87 ? 1.768 10.324 -34.469 1.00 17.48 124 TRP B O 1
ATOM 1809 N N . SER B 1 88 ? 1.033 11.686 -36.086 1.00 16.27 125 SER B N 1
ATOM 1810 C CA . SER B 1 88 ? 2.307 12.361 -36.210 1.00 17.14 125 SER B CA 1
ATOM 1811 C C . SER B 1 88 ? 2.787 13.070 -34.927 1.00 18.52 125 SER B C 1
ATOM 1812 O O . SER B 1 88 ? 4.001 13.209 -34.727 1.00 19.46 125 SER B O 1
ATOM 1815 N N . LEU B 1 89 ? 1.841 13.466 -34.088 1.00 18.04 126 LEU B N 1
ATOM 1816 C CA . LEU B 1 89 ? 2.119 14.137 -32.808 1.00 18.64 126 LEU B CA 1
ATOM 1817 C C . LEU B 1 89 ? 2.326 13.177 -31.615 1.00 21.14 126 LEU B C 1
ATOM 1818 O O . LEU B 1 89 ? 2.699 13.618 -30.511 1.00 23.29 126 LEU B O 1
ATOM 1823 N N . ALA B 1 90 ? 2.146 11.887 -31.821 1.00 19.15 127 ALA B N 1
ATOM 1824 C CA . ALA B 1 90 ? 2.455 10.920 -30.747 1.00 18.71 127 ALA B CA 1
ATOM 1825 C C . ALA B 1 90 ? 3.917 10.617 -30.834 1.00 18.76 127 ALA B C 1
ATOM 1826 O O . ALA B 1 90 ? 4.368 9.792 -31.620 1.00 20.99 127 ALA B O 1
ATOM 1828 N N . ASP B 1 91 ? 4.687 11.267 -29.973 1.00 18.85 128 ASP B N 1
ATOM 1829 C CA . ASP B 1 91 ? 6.126 11.175 -30.034 1.00 20.40 128 ASP B CA 1
ATOM 1830 C C . ASP B 1 91 ? 6.695 10.533 -28.746 1.00 20.76 128 ASP B C 1
ATOM 1831 O O . ASP B 1 91 ? 5.988 9.839 -28.004 1.00 19.06 128 ASP B O 1
ATOM 1836 N N . SER B 1 92 ? 7.978 10.717 -28.486 1.00 20.67 129 SER B N 1
ATOM 1837 C CA . SER B 1 92 ? 8.585 10.049 -27.343 1.00 22.99 129 SER B CA 1
ATOM 1838 C C . SER B 1 92 ? 8.047 10.517 -25.982 1.00 23.88 129 SER B C 1
ATOM 1839 O O . SER B 1 92 ? 8.210 9.817 -24.989 1.00 25.17 129 SER B O 1
ATOM 1842 N N . SER B 1 93 ? 7.400 11.676 -25.906 1.00 19.14 130 SER B N 1
ATOM 1843 C CA . SER B 1 93 ? 6.954 12.176 -24.637 1.00 20.49 130 SER B CA 1
ATOM 1844 C C . SER B 1 93 ? 5.514 12.658 -24.623 1.00 18.11 130 SER B C 1
ATOM 1845 O O . SER B 1 93 ? 5.125 13.352 -23.720 1.00 17.42 130 SER B O 1
ATOM 1848 N N . SER B 1 94 ? 4.695 12.253 -25.611 1.00 16.16 131 SER B N 1
ATOM 1849 C CA . SER B 1 94 ? 3.352 12.819 -25.713 1.00 17.75 131 SER B CA 1
ATOM 1850 C C . SER B 1 94 ? 2.356 11.777 -26.170 1.00 16.59 131 SER B C 1
ATOM 1851 O O . SER B 1 94 ? 2.752 10.884 -26.935 1.00 20.75 131 SER B O 1
ATOM 1854 N N . TYR B 1 95 ? 1.107 11.867 -25.698 1.00 14.01 132 TYR B N 1
ATOM 1855 C CA . TYR B 1 95 ? -0.004 11.027 -26.198 1.00 12.76 132 TYR B CA 1
ATOM 1856 C C . TYR B 1 95 ? -1.008 11.922 -26.930 1.00 13.29 132 TYR B C 1
ATOM 1857 O O . TYR B 1 95 ? -1.135 13.122 -26.629 1.00 14.80 132 TYR B O 1
ATOM 1866 N N . VAL B 1 96 ? -1.753 11.340 -27.859 1.00 11.79 133 VAL B N 1
ATOM 1867 C CA . VAL B 1 96 ? -2.868 12.024 -28.494 1.00 12.11 133 VAL B CA 1
ATOM 1868 C C . VAL B 1 96 ? -4.190 11.456 -28.014 1.00 12.28 133 VAL B C 1
ATOM 1869 O O . VAL B 1 96 ? -4.336 10.219 -27.909 1.00 12.04 133 VAL B O 1
ATOM 1873 N N . VAL B 1 97 ? -5.167 12.290 -27.758 1.00 12.10 134 VAL B N 1
ATOM 1874 C CA . VAL B 1 97 ? -6.454 11.757 -27.374 1.00 11.94 134 VAL B CA 1
ATOM 1875 C C . VAL B 1 97 ? -7.364 11.615 -28.583 1.00 13.14 134 VAL B C 1
ATOM 1876 O O . VAL B 1 97 ? -7.551 12.574 -29.340 1.00 13.70 134 VAL B O 1
ATOM 1880 N N . GLY B 1 98 ? -7.919 10.435 -28.775 1.00 11.97 135 GLY B N 1
ATOM 1881 C CA . GLY B 1 98 ? -8.961 10.202 -29.832 1.00 12.73 135 GLY B CA 1
ATOM 1882 C C . GLY B 1 98 ? -10.298 10.145 -29.171 1.00 13.06 135 GLY B C 1
ATOM 1883 O O . GLY B 1 98 ? -10.501 9.433 -28.165 1.00 13.50 135 GLY B O 1
ATOM 1884 N N . VAL B 1 99 ? -11.288 10.799 -29.804 1.00 13.59 136 VAL B N 1
ATOM 1885 C CA . VAL B 1 99 ? -12.651 10.672 -29.388 1.00 14.77 136 VAL B CA 1
ATOM 1886 C C . VAL B 1 99 ? -13.273 9.338 -29.864 1.00 15.49 136 VAL B C 1
ATOM 1887 O O . VAL B 1 99 ? -13.216 9.004 -31.066 1.00 17.15 136 VAL B O 1
ATOM 1891 N N . ILE B 1 100 ? -13.850 8.554 -28.961 1.00 16.44 137 ILE B N 1
ATOM 1892 C CA . ILE B 1 100 ? -14.541 7.303 -29.301 1.00 16.91 137 ILE B CA 1
ATOM 1893 C C . ILE B 1 100 ? -16.049 7.459 -29.132 1.00 19.34 137 ILE B C 1
ATOM 1894 O O . ILE B 1 100 ? -16.857 7.000 -29.981 1.00 20.15 137 ILE B O 1
ATOM 1899 N N . GLN B 1 101 ? -16.465 8.112 -28.066 1.00 18.70 138 GLN B N 1
ATOM 1900 C CA . GLN B 1 101 ? -17.867 8.350 -27.823 1.00 19.05 138 GLN B CA 1
ATOM 1901 C C . GLN B 1 101 ? -17.972 9.647 -26.998 1.00 19.17 138 GLN B C 1
ATOM 1902 O O . GLN B 1 101 ? -17.240 9.832 -26.035 1.00 17.52 138 GLN B O 1
ATOM 1908 N N . ASP B 1 102 ? -18.774 10.609 -27.439 1.00 17.01 139 ASP B N 1
ATOM 1909 C CA . ASP B 1 102 ? -18.858 11.865 -26.723 1.00 16.72 139 ASP B CA 1
ATOM 1910 C C . ASP B 1 102 ? -20.137 12.624 -27.167 1.00 18.17 139 ASP B C 1
ATOM 1911 O O . ASP B 1 102 ? -20.052 13.420 -28.052 1.00 20.19 139 ASP B O 1
ATOM 1916 N N . ALA B 1 103 ? -21.254 12.385 -26.483 1.00 21.43 140 ALA B N 1
ATOM 1917 C CA . ALA B 1 103 ? -22.597 12.947 -26.915 1.00 19.56 140 ALA B CA 1
ATOM 1918 C C . ALA B 1 103 ? -22.605 14.467 -26.958 1.00 24.06 140 ALA B C 1
ATOM 1919 O O . ALA B 1 103 ? -23.097 15.088 -27.936 1.00 24.63 140 ALA B O 1
ATOM 1921 N N . ASP B 1 104 ? -22.031 15.078 -25.920 1.00 22.38 141 ASP B N 1
ATOM 1922 C CA . ASP B 1 104 ? -22.029 16.515 -25.805 1.00 22.25 141 ASP B CA 1
ATOM 1923 C C . ASP B 1 104 ? -20.819 17.255 -26.394 1.00 21.15 141 ASP B C 1
ATOM 1924 O O . ASP B 1 104 ? -20.752 18.477 -26.292 1.00 22.75 141 ASP B O 1
ATOM 1929 N N . GLY B 1 105 ? -19.814 16.562 -26.967 1.00 19.19 142 GLY B N 1
ATOM 1930 C CA . GLY B 1 105 ? -18.651 17.286 -27.541 1.00 18.69 142 GLY B CA 1
ATOM 1931 C C . GLY B 1 105 ? -17.529 17.745 -26.588 1.00 17.48 142 GLY B C 1
ATOM 1932 O O . GLY B 1 105 ? -16.559 18.321 -27.030 1.00 19.96 142 GLY B O 1
ATOM 1933 N N . SER B 1 106 ? -17.683 17.437 -25.292 1.00 16.76 143 SER B N 1
ATOM 1934 C CA . SER B 1 106 ? -16.765 17.907 -24.245 1.00 15.67 143 SER B CA 1
ATOM 1935 C C . SER B 1 106 ? -15.281 17.535 -24.482 1.00 14.43 143 SER B C 1
ATOM 1936 O O . SER B 1 106 ? -14.373 18.308 -24.129 1.00 15.56 143 SER B O 1
ATOM 1939 N N . LEU B 1 107 ? -15.022 16.368 -25.090 1.00 15.98 144 LEU B N 1
ATOM 1940 C CA . LEU B 1 107 ? -13.639 15.947 -25.354 1.00 16.17 144 LEU B CA 1
ATOM 1941 C C . LEU B 1 107 ? -12.858 16.836 -26.310 1.00 18.34 144 LEU B C 1
ATOM 1942 O O . LEU B 1 107 ? -11.617 16.905 -26.231 1.00 18.81 144 LEU B O 1
ATOM 1947 N N . SER B 1 108 ? -13.578 17.580 -27.153 1.00 20.58 145 SER B N 1
ATOM 1948 C CA . SER B 1 108 ? -12.956 18.541 -28.027 1.00 21.12 145 SER B CA 1
ATOM 1949 C C . SER B 1 108 ? -12.457 19.766 -27.289 1.00 20.48 145 SER B C 1
ATOM 1950 O O . SER B 1 108 ? -11.639 20.481 -27.823 1.00 19.49 145 SER B O 1
ATOM 1953 N N . ASN B 1 109 ? -12.908 19.989 -26.049 1.00 19.29 146 ASN B N 1
ATOM 1954 C CA . ASN B 1 109 ? -12.241 20.895 -25.149 1.00 21.91 146 ASN B CA 1
ATOM 1955 C C . ASN B 1 109 ? -11.372 20.228 -24.069 1.00 19.42 146 ASN B C 1
ATOM 1956 O O . ASN B 1 109 ? -11.025 20.866 -23.062 1.00 18.90 146 ASN B O 1
ATOM 1961 N N . GLY B 1 110 ? -11.077 18.944 -24.273 1.00 17.26 147 GLY B N 1
ATOM 1962 C CA . GLY B 1 110 ? -10.196 18.222 -23.321 1.00 17.41 147 GLY B CA 1
ATOM 1963 C C . GLY B 1 110 ? -10.892 17.834 -22.014 1.00 18.43 147 GLY B C 1
ATOM 1964 O O . GLY B 1 110 ? -10.205 17.664 -20.989 1.00 18.57 147 GLY B O 1
ATOM 1965 N N . VAL B 1 111 ? -12.218 17.707 -22.027 1.00 16.28 148 VAL B N 1
ATOM 1966 C CA . VAL B 1 111 ? -13.020 17.384 -20.842 1.00 16.08 148 VAL B CA 1
ATOM 1967 C C . VAL B 1 111 ? -13.783 16.097 -21.102 1.00 13.28 148 VAL B C 1
ATOM 1968 O O . VAL B 1 111 ? -14.550 15.979 -22.052 1.00 13.88 148 VAL B O 1
ATOM 1972 N N . ILE B 1 112 ? -13.602 15.122 -20.197 1.00 13.27 149 ILE B N 1
ATOM 1973 C CA . ILE B 1 112 ? -14.280 13.805 -20.297 1.00 12.88 149 ILE B CA 1
ATOM 1974 C C . ILE B 1 112 ? -15.400 13.754 -19.251 1.00 14.36 149 ILE B C 1
ATOM 1975 O O . ILE B 1 112 ? -15.154 14.094 -18.104 1.00 14.65 149 ILE B O 1
ATOM 1980 N N . ASN B 1 113 ? -16.612 13.443 -19.695 1.00 15.48 150 ASN B N 1
ATOM 1981 C CA . ASN B 1 113 ? -17.746 13.391 -18.780 1.00 16.46 150 ASN B CA 1
ATOM 1982 C C . ASN B 1 113 ? -18.598 12.195 -19.003 1.00 18.35 150 ASN B C 1
ATOM 1983 O O . ASN B 1 113 ? -18.277 11.329 -19.745 1.00 16.99 150 ASN B O 1
ATOM 1988 N N . LYS B 1 114 ? -19.645 12.091 -18.206 1.00 21.11 151 LYS B N 1
ATOM 1989 C CA . LYS B 1 114 ? -20.418 10.875 -18.160 1.00 21.47 151 LYS B CA 1
ATOM 1990 C C . LYS B 1 114 ? -20.720 10.273 -19.541 1.00 21.03 151 LYS B C 1
ATOM 1991 O O . LYS B 1 114 ? -21.271 10.963 -20.433 1.00 22.32 151 LYS B O 1
ATOM 1997 N N . GLY B 1 115 ? -20.434 8.992 -19.658 1.00 20.27 152 GLY B N 1
ATOM 1998 C CA . GLY B 1 115 ? -20.681 8.212 -20.844 1.00 21.07 152 GLY B CA 1
ATOM 1999 C C . GLY B 1 115 ? -19.550 8.235 -21.882 1.00 20.46 152 GLY B C 1
ATOM 2000 O O . GLY B 1 115 ? -19.565 7.433 -22.833 1.00 21.08 152 GLY B O 1
ATOM 2001 N N . ASP B 1 116 ? -18.603 9.144 -21.743 1.00 16.25 153 ASP B N 1
ATOM 2002 C CA . ASP B 1 116 ? -17.598 9.359 -22.784 1.00 14.56 153 ASP B CA 1
ATOM 2003 C C . ASP B 1 116 ? -16.629 8.217 -22.847 1.00 15.82 153 ASP B C 1
ATOM 2004 O O . ASP B 1 116 ? -16.335 7.621 -21.811 1.00 15.91 153 ASP B O 1
ATOM 2009 N N . ILE B 1 117 ? -16.095 7.968 -24.040 1.00 14.59 154 ILE B N 1
ATOM 2010 C CA . ILE B 1 117 ? -14.967 7.060 -24.202 1.00 14.11 154 ILE B CA 1
ATOM 2011 C C . ILE B 1 117 ? -13.910 7.825 -24.989 1.00 13.24 154 ILE B C 1
ATOM 2012 O O . ILE B 1 117 ? -14.187 8.376 -26.060 1.00 14.03 154 ILE B O 1
ATOM 2017 N N . ALA B 1 118 ? -12.683 7.807 -24.471 1.00 12.63 155 ALA B N 1
ATOM 2018 C CA . ALA B 1 118 ? -11.559 8.367 -25.167 1.00 11.52 155 ALA B CA 1
ATOM 2019 C C . ALA B 1 118 ? -10.525 7.277 -25.380 1.00 11.79 155 ALA B C 1
ATOM 2020 O O . ALA B 1 118 ? -10.488 6.304 -24.639 1.00 12.80 155 ALA B O 1
ATOM 2022 N N . VAL B 1 119 ? -9.641 7.459 -26.357 1.00 10.98 156 VAL B N 1
ATOM 2023 C CA . VAL B 1 119 ? -8.511 6.537 -26.521 1.00 12.62 156 VAL B CA 1
ATOM 2024 C C . VAL B 1 119 ? -7.234 7.343 -26.449 1.00 11.47 156 VAL B C 1
A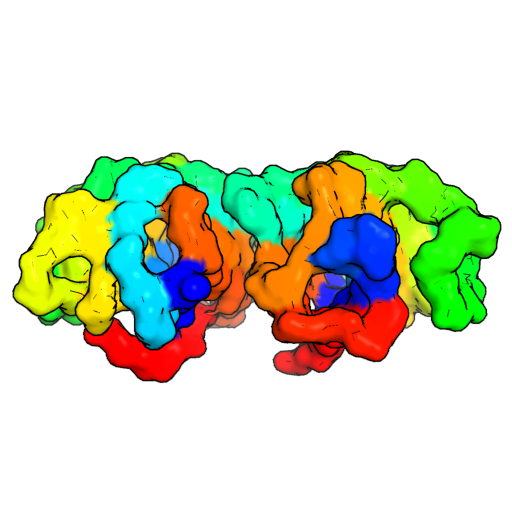TOM 2025 O O . VAL B 1 119 ? -7.161 8.474 -26.963 1.00 12.68 156 VAL B O 1
ATOM 2029 N N . LEU B 1 120 ? -6.200 6.837 -25.764 1.00 11.40 157 LEU B N 1
ATOM 2030 C CA . LEU B 1 120 ? -4.893 7.499 -25.713 1.00 11.23 157 LEU B CA 1
ATOM 2031 C C . LEU B 1 120 ? -4.087 6.785 -26.753 1.00 11.47 157 LEU B C 1
ATOM 2032 O O . LEU B 1 120 ? -3.822 5.595 -26.648 1.00 11.08 157 LEU B O 1
ATOM 2037 N N . LEU B 1 121 ? -3.644 7.540 -27.734 1.00 11.12 158 LEU B N 1
ATOM 2038 C CA . LEU B 1 121 ? -2.802 7.034 -28.789 1.00 11.52 158 LEU B CA 1
ATOM 2039 C C . LEU B 1 121 ? -1.325 7.277 -28.396 1.00 11.35 158 LEU B C 1
ATOM 2040 O O . LEU B 1 121 ? -0.859 8.407 -28.229 1.00 12.33 158 LEU B O 1
ATOM 2045 N N . VAL B 1 122 ? -0.569 6.181 -28.314 1.00 11.77 159 VAL B N 1
ATOM 2046 C CA . VAL B 1 122 ? 0.839 6.182 -27.902 1.00 11.38 159 VAL B CA 1
ATOM 2047 C C . VAL B 1 122 ? 1.730 5.499 -28.939 1.00 12.16 159 VAL B C 1
ATOM 2048 O O . VAL B 1 122 ? 1.408 4.387 -29.371 1.00 11.59 159 VAL B O 1
ATOM 2052 N N . ASN B 1 123 ? 2.787 6.186 -29.409 1.00 12.45 160 ASN B N 1
ATOM 2053 C CA . ASN B 1 123 ? 3.733 5.560 -30.282 1.00 14.21 160 ASN B CA 1
ATOM 2054 C C . ASN B 1 123 ? 4.769 4.930 -29.443 1.00 13.48 160 ASN B C 1
ATOM 2055 O O . ASN B 1 123 ? 5.707 5.589 -28.940 1.00 14.01 160 ASN B O 1
ATOM 2060 N N . ALA B 1 124 ? 4.578 3.643 -29.174 1.00 14.61 161 ALA B N 1
ATOM 2061 C CA . ALA B 1 124 ? 5.530 2.917 -28.310 1.00 13.28 161 ALA B CA 1
ATOM 2062 C C . ALA B 1 124 ? 6.928 2.844 -28.878 1.00 15.25 161 ALA B C 1
ATOM 2063 O O . ALA B 1 124 ? 7.887 2.872 -28.120 1.00 13.24 161 ALA B O 1
ATOM 2065 N N . ASN B 1 125 ? 7.056 2.728 -30.212 1.00 16.21 162 ASN B N 1
ATOM 2066 C CA . ASN B 1 125 ? 8.337 2.735 -30.874 1.00 19.46 162 ASN B CA 1
ATOM 2067 C C . ASN B 1 125 ? 9.110 4.022 -30.532 1.00 17.16 162 ASN B C 1
ATOM 2068 O O . ASN B 1 125 ? 10.308 3.978 -30.244 1.00 18.33 162 ASN B O 1
ATOM 2073 N N . ALA B 1 126 ? 8.408 5.137 -30.474 1.00 16.31 163 ALA B N 1
ATOM 2074 C CA . ALA B 1 126 ? 9.021 6.396 -30.173 1.00 16.52 163 ALA B CA 1
ATOM 2075 C C . ALA B 1 126 ? 9.287 6.567 -28.668 1.00 17.13 163 ALA B C 1
ATOM 2076 O O . ALA B 1 126 ? 10.366 7.030 -28.237 1.00 18.96 163 ALA B O 1
ATOM 2078 N N . VAL B 1 127 ? 8.376 6.103 -27.819 1.00 15.27 164 VAL B N 1
ATOM 2079 C CA . VAL B 1 127 ? 8.578 6.220 -26.355 1.00 15.94 164 VAL B CA 1
ATOM 2080 C C . VAL B 1 127 ? 9.692 5.304 -25.824 1.00 16.03 164 VAL B C 1
ATOM 2081 O O . VAL B 1 127 ? 10.535 5.723 -25.033 1.00 17.32 164 VAL B O 1
ATOM 2085 N N . PHE B 1 128 ? 9.704 4.085 -26.304 1.00 16.58 165 PHE B N 1
ATOM 2086 C CA . PHE B 1 128 ? 10.594 3.069 -25.779 1.00 18.15 165 PHE B CA 1
ATOM 2087 C C . PHE B 1 128 ? 11.823 2.869 -26.630 1.00 20.19 165 PHE B C 1
ATOM 2088 O O . PHE B 1 128 ? 12.663 2.073 -26.257 1.00 20.31 165 PHE B O 1
ATOM 2096 N N . ASN B 1 129 ? 11.868 3.535 -27.789 1.00 17.82 166 ASN B N 1
ATOM 2097 C CA . ASN B 1 129 ? 12.929 3.459 -28.778 1.00 21.00 166 ASN B CA 1
ATOM 2098 C C . ASN B 1 129 ? 13.071 2.110 -29.452 1.00 19.61 166 ASN B C 1
ATOM 2099 O O . ASN B 1 129 ? 14.086 1.796 -30.018 1.00 23.76 166 ASN B O 1
ATOM 2104 N N . LYS B 1 130 ? 12.020 1.301 -29.378 1.00 18.10 167 LYS B N 1
ATOM 2105 C CA . LYS B 1 130 ? 11.938 0.039 -30.103 1.00 20.81 167 LYS B CA 1
ATOM 2106 C C . LYS B 1 130 ? 10.527 -0.471 -29.966 1.00 18.77 167 LYS B C 1
ATOM 2107 O O . LYS B 1 130 ? 9.775 0.035 -29.111 1.00 18.78 167 LYS B O 1
ATOM 2113 N N . ALA B 1 131 ? 10.158 -1.441 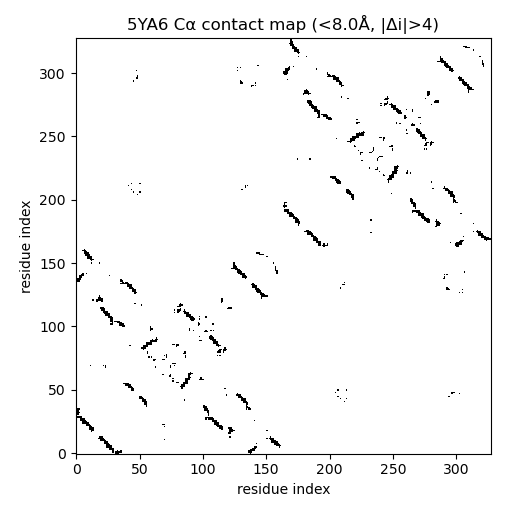-30.815 1.00 17.44 168 ALA B N 1
ATOM 2114 C CA . ALA B 1 131 ? 8.831 -2.019 -30.706 1.00 16.32 168 ALA B CA 1
ATOM 2115 C C . ALA B 1 131 ? 8.844 -2.983 -29.527 1.00 14.96 168 ALA B C 1
ATOM 2116 O O . ALA B 1 131 ? 9.880 -3.497 -29.161 1.00 15.88 168 ALA B O 1
ATOM 2118 N N . ILE B 1 132 ? 7.685 -3.188 -28.915 1.00 12.36 169 ILE B N 1
ATOM 2119 C CA . ILE B 1 132 ? 7.622 -4.046 -27.731 1.00 12.89 169 ILE B CA 1
ATOM 2120 C C . ILE B 1 132 ? 7.603 -5.517 -28.142 1.00 11.90 169 ILE B C 1
ATOM 2121 O O . ILE B 1 132 ? 6.695 -5.954 -28.879 1.00 10.63 169 ILE B O 1
ATOM 2126 N N . PRO B 1 133 ? 8.616 -6.283 -27.711 1.00 11.35 170 PRO B N 1
ATOM 2127 C CA . PRO B 1 133 ? 8.638 -7.685 -28.133 1.00 13.56 170 PRO B CA 1
ATOM 2128 C C . PRO B 1 133 ? 7.684 -8.549 -27.346 1.00 11.98 170 PRO B C 1
ATOM 2129 O O . PRO B 1 133 ? 7.014 -8.097 -26.396 1.00 12.39 170 PRO B O 1
ATOM 2133 N N . THR B 1 134 ? 7.573 -9.790 -27.757 1.00 12.16 171 THR B N 1
ATOM 2134 C CA . THR B 1 134 ? 6.682 -10.728 -27.113 1.00 12.48 171 THR B CA 1
ATOM 2135 C C . THR B 1 134 ? 7.076 -10.927 -25.621 1.00 13.24 171 THR B C 1
ATOM 2136 O O . THR B 1 134 ? 8.240 -10.748 -25.235 1.00 13.63 171 THR B O 1
ATOM 2140 N N . ARG B 1 135 ? 6.057 -11.233 -24.808 1.00 13.19 172 ARG B N 1
ATOM 2141 C CA . ARG B 1 135 ? 6.214 -11.599 -23.377 1.00 14.92 172 ARG B CA 1
ATOM 2142 C C . ARG B 1 135 ? 6.757 -10.450 -22.556 1.00 13.12 172 ARG B C 1
ATOM 2143 O O . ARG B 1 135 ? 7.512 -10.676 -21.613 1.00 15.28 172 ARG B O 1
ATOM 2151 N N . SER B 1 136 ? 6.377 -9.212 -22.900 1.00 11.72 173 SER B N 1
ATOM 2152 C CA . SER B 1 136 ? 6.887 -8.039 -22.268 1.00 11.61 173 SER B CA 1
ATOM 2153 C C . SER B 1 136 ? 5.841 -7.495 -21.241 1.00 11.62 173 SER B C 1
ATOM 2154 O O . SER B 1 136 ? 4.653 -7.280 -21.539 1.00 11.85 173 SER B O 1
ATOM 2157 N N . GLU B 1 137 ? 6.340 -7.125 -20.063 1.00 10.51 174 GLU B N 1
ATOM 2158 C CA . GLU B 1 137 ? 5.480 -6.538 -19.017 1.00 10.97 174 GLU B CA 1
ATOM 2159 C C . GLU B 1 137 ? 5.418 -5.024 -19.180 1.00 10.53 174 GLU B C 1
ATOM 2160 O O . GLU B 1 137 ? 6.440 -4.329 -19.212 1.00 12.11 174 GLU B O 1
ATOM 2166 N N . VAL B 1 138 ? 4.195 -4.496 -19.224 1.00 10.79 175 VAL B N 1
ATOM 2167 C CA . VAL B 1 138 ? 3.948 -3.069 -19.240 1.00 9.68 175 VAL B CA 1
ATOM 2168 C C . VAL B 1 138 ? 3.001 -2.666 -18.131 1.00 10.58 175 VAL B C 1
ATOM 2169 O O . VAL B 1 138 ? 1.957 -3.299 -17.977 1.00 10.87 175 VAL B O 1
ATOM 2173 N N . SER B 1 139 ? 3.380 -1.647 -17.361 1.00 9.50 176 SER B N 1
ATOM 2174 C CA . SER B 1 139 ? 2.611 -1.191 -16.174 1.00 9.93 176 SER B CA 1
ATOM 2175 C C . SER B 1 139 ? 2.467 0.320 -16.257 1.00 12.62 176 SER B C 1
ATOM 2176 O O . SER B 1 139 ? 3.345 1.033 -16.771 1.00 15.24 176 SER B O 1
ATOM 2179 N N . GLY B 1 140 ? 1.349 0.859 -15.821 1.00 11.29 177 GLY B N 1
ATOM 2180 C CA . GLY B 1 140 ? 1.192 2.326 -15.884 1.00 12.02 177 GLY B CA 1
ATOM 2181 C C . GLY B 1 140 ? -0.073 2.837 -15.239 1.00 9.83 177 GLY B C 1
ATOM 2182 O O . GLY B 1 140 ? -0.930 2.058 -14.832 1.00 9.79 177 GLY B O 1
ATOM 2183 N N . GLN B 1 141 ? -0.213 4.173 -15.170 1.00 9.55 178 GLN B N 1
ATOM 2184 C CA . GLN B 1 141 ? -1.398 4.803 -14.662 1.00 9.46 178 GLN B CA 1
ATOM 2185 C C . GLN B 1 141 ? -1.592 6.071 -15.515 1.00 9.50 178 GLN B C 1
ATOM 2186 O O . GLN B 1 141 ? -0.630 6.691 -15.967 1.00 10.33 178 GLN B O 1
ATOM 2192 N N . PHE B 1 142 ? -2.882 6.390 -15.744 1.00 9.96 179 PHE B N 1
ATOM 2193 C CA . PHE B 1 142 ? -3.295 7.677 -16.362 1.00 9.87 179 PHE B CA 1
ATOM 2194 C C . PHE B 1 142 ? -3.963 8.526 -15.316 1.00 9.72 179 PHE B C 1
ATOM 2195 O O . PHE B 1 142 ? -5.037 8.194 -14.825 1.00 10.79 179 PHE B O 1
ATOM 2203 N N . GLN B 1 143 ? -3.279 9.615 -14.944 1.00 10.54 180 GLN B N 1
ATOM 2204 C CA . GLN B 1 143 ? -3.613 10.396 -13.785 1.00 10.96 180 GLN B CA 1
ATOM 2205 C C . GLN B 1 143 ? -3.945 11.866 -14.191 1.00 12.18 180 GLN B C 1
ATOM 2206 O O . GLN B 1 143 ? -3.065 12.654 -14.454 1.00 12.33 180 GLN B O 1
ATOM 2212 N N . PRO B 1 144 ? -5.190 12.183 -14.196 1.00 14.55 181 PRO B N 1
ATOM 2213 C CA . PRO B 1 144 ? -5.517 13.605 -14.337 1.00 15.13 181 PRO B CA 1
ATOM 2214 C C . PRO B 1 144 ? -5.150 14.382 -13.080 1.00 17.86 181 PRO B C 1
ATOM 2215 O O . PRO B 1 144 ? -4.896 13.816 -12.009 1.00 16.37 181 PRO B O 1
ATOM 2219 N N . GLU B 1 145 ? -5.194 15.688 -13.192 1.00 17.15 182 GLU B N 1
ATOM 2220 C CA . GLU B 1 145 ? -4.876 16.494 -12.045 1.00 17.73 182 GLU B CA 1
ATOM 2221 C C . GLU B 1 145 ? -5.750 16.162 -10.841 1.00 19.79 182 GLU B C 1
ATOM 2222 O O . GLU B 1 145 ? -5.235 16.064 -9.690 1.00 18.76 182 GLU B O 1
ATOM 2228 N N . PHE B 1 146 ? -7.043 16.025 -11.100 1.00 17.26 183 PHE B N 1
ATOM 2229 C CA . PHE B 1 146 ? -8.044 15.761 -10.085 1.00 21.26 183 PHE B CA 1
ATOM 2230 C C . PHE B 1 146 ? -8.676 14.400 -10.323 1.00 21.21 183 PHE B C 1
ATOM 2231 O O . PHE B 1 146 ? -8.871 13.968 -11.488 1.00 23.60 183 PHE B O 1
ATOM 2239 N N . GLY B 1 147 ? -8.941 13.690 -9.236 1.00 18.51 184 GLY B N 1
ATOM 2240 C CA . GLY B 1 147 ? -9.534 12.381 -9.254 1.00 17.67 184 GLY B CA 1
ATOM 2241 C C . GLY B 1 147 ? -8.569 11.200 -9.324 1.00 17.53 184 GLY B C 1
ATOM 2242 O O . GLY B 1 147 ? -7.339 11.387 -9.390 1.00 17.38 184 GLY B O 1
ATOM 2243 N N . ALA B 1 148 ? -9.162 10.004 -9.319 1.00 15.58 185 ALA B N 1
ATOM 2244 C CA . ALA B 1 148 ? -8.434 8.763 -9.288 1.00 15.80 185 ALA B CA 1
ATOM 2245 C C . ALA B 1 148 ? -8.016 8.300 -10.692 1.00 13.99 185 ALA B C 1
ATOM 2246 O O . ALA B 1 148 ? -8.652 8.640 -11.707 1.00 13.18 185 ALA B O 1
ATOM 2248 N N . PRO B 1 149 ? -6.922 7.550 -10.780 1.00 13.08 186 PRO B N 1
ATOM 2249 C CA . PRO B 1 149 ? -6.350 7.190 -12.076 1.00 12.22 186 PRO B CA 1
ATOM 2250 C C . PRO B 1 149 ? -6.870 5.928 -12.691 1.00 12.88 186 PRO B C 1
ATOM 2251 O O . PRO B 1 149 ? -7.277 4.982 -11.983 1.00 13.20 186 PRO B O 1
ATOM 2255 N N . ALA B 1 150 ? -6.762 5.854 -14.008 1.00 11.29 187 ALA B N 1
ATOM 2256 C CA . ALA B 1 150 ? -6.895 4.612 -14.754 1.00 12.00 187 ALA B CA 1
ATOM 2257 C C . ALA B 1 150 ? -5.626 3.803 -14.598 1.00 11.84 187 ALA B C 1
ATOM 2258 O O . ALA B 1 150 ? -4.555 4.398 -14.540 1.00 10.12 187 ALA B O 1
ATOM 2260 N N . VAL B 1 151 ? -5.700 2.486 -14.622 1.00 10.58 188 VAL B N 1
ATOM 2261 C CA . VAL B 1 151 ? -4.585 1.607 -14.374 1.00 11.42 188 VAL B CA 1
ATOM 2262 C C . VAL B 1 151 ? -4.370 0.721 -15.608 1.00 10.99 188 VAL B C 1
ATOM 2263 O O . VAL B 1 151 ? -5.334 0.102 -16.153 1.00 11.68 188 VAL B O 1
ATOM 2267 N N . ILE B 1 152 ? -3.143 0.697 -16.082 1.00 10.34 189 ILE B N 1
ATOM 2268 C CA . ILE B 1 152 ? -2.682 -0.115 -17.170 1.00 10.60 189 ILE B CA 1
ATOM 2269 C C . ILE B 1 152 ? -1.787 -1.234 -16.682 1.00 10.62 189 ILE B C 1
ATOM 2270 O O . ILE B 1 152 ? -0.809 -0.975 -15.967 1.00 10.34 189 ILE B O 1
ATOM 2275 N N . GLN B 1 153 ? -2.211 -2.417 -16.890 1.00 10.90 190 GLN B N 1
ATOM 2276 C CA A GLN B 1 153 ? -1.284 -3.606 -16.707 0.50 11.26 190 GLN B CA 1
ATOM 2277 C CA B GLN B 1 153 ? -1.273 -3.572 -16.732 0.50 12.65 190 GLN B CA 1
ATOM 2278 C C . GLN B 1 153 ? -1.503 -4.755 -17.759 1.00 11.68 190 GLN B C 1
ATOM 2279 O O . GLN B 1 153 ? -2.594 -5.313 -17.916 1.00 13.02 190 GLN B O 1
ATOM 2290 N N . PHE B 1 154 ? -0.451 -5.061 -18.462 1.00 11.57 191 PHE B N 1
ATOM 2291 C CA . PHE B 1 154 ? -0.549 -6.166 -19.403 1.00 11.44 191 PHE B CA 1
ATOM 2292 C C . PHE B 1 154 ? 0.784 -6.784 -19.647 1.00 11.59 191 PHE B C 1
ATOM 2293 O O . PHE B 1 154 ? 1.823 -6.155 -19.421 1.00 10.75 191 PHE B O 1
ATOM 2301 N N . THR B 1 155 ? 0.752 -8.028 -20.074 1.00 13.23 192 THR B N 1
ATOM 2302 C CA . THR B 1 155 ? 1.924 -8.716 -20.555 1.00 12.89 192 THR B CA 1
ATOM 2303 C C . THR B 1 155 ? 1.633 -8.987 -22.009 1.00 13.13 192 THR B C 1
ATOM 2304 O O . THR B 1 155 ? 0.621 -9.609 -22.310 1.00 13.29 192 THR B O 1
ATOM 2308 N N . THR B 1 156 ? 2.520 -8.544 -22.927 1.00 11.01 193 THR B N 1
ATOM 2309 C CA . THR B 1 156 ? 2.236 -8.802 -24.337 1.00 11.46 193 THR B CA 1
ATOM 2310 C C . THR B 1 156 ? 2.294 -10.340 -24.567 1.00 11.42 193 THR B C 1
ATOM 2311 O O . THR B 1 156 ? 3.024 -11.034 -23.892 1.00 13.15 193 THR B O 1
ATOM 2315 N N . PRO B 1 157 ? 1.530 -10.812 -25.537 1.00 13.20 194 PRO B N 1
ATOM 2316 C CA . PRO B 1 157 ? 1.482 -12.275 -25.740 1.00 14.77 194 PRO B CA 1
ATOM 2317 C C . PRO B 1 157 ? 2.820 -12.804 -26.235 1.00 13.80 194 PRO B C 1
ATOM 2318 O O . PRO B 1 157 ? 3.670 -12.031 -26.702 1.00 14.57 194 PRO B O 1
ATOM 2322 N N . ALA B 1 158 ? 3.010 -14.130 -26.141 1.00 13.04 195 ALA B N 1
ATOM 2323 C CA . ALA B 1 158 ? 4.230 -14.767 -26.560 1.00 14.76 195 ALA B CA 1
ATOM 2324 C C . ALA B 1 158 ? 4.351 -14.929 -28.101 1.00 14.53 195 ALA B C 1
ATOM 2325 O O . ALA B 1 158 ? 5.406 -15.274 -28.595 1.00 15.64 195 ALA B O 1
ATOM 2327 N N . ALA B 1 159 ? 3.259 -14.678 -28.804 1.00 14.76 196 ALA B N 1
ATOM 2328 C CA . ALA B 1 159 ? 3.262 -14.635 -30.289 1.00 15.48 196 ALA B CA 1
ATOM 2329 C C . ALA B 1 159 ? 2.325 -13.557 -30.758 1.00 15.04 196 ALA B C 1
ATOM 2330 O O . ALA B 1 159 ? 1.174 -13.374 -30.230 1.00 15.45 196 ALA B O 1
ATOM 2332 N N . TYR B 1 160 ? 2.819 -12.794 -31.751 1.00 13.94 197 TYR B N 1
ATOM 2333 C CA . TYR B 1 160 ? 1.986 -11.824 -32.399 1.00 15.45 197 TYR B CA 1
ATOM 2334 C C . TYR B 1 160 ? 1.472 -12.420 -33.717 1.00 18.63 197 TYR B C 1
ATOM 2335 O O . TYR B 1 160 ? 2.306 -12.661 -34.622 1.00 17.75 197 TYR B O 1
ATOM 2344 N N . THR B 1 161 ? 0.160 -12.665 -33.769 1.00 22.76 198 THR B N 1
ATOM 2345 C CA . THR B 1 161 ? -0.513 -13.407 -34.858 1.00 25.19 198 THR B CA 1
ATOM 2346 C C . THR B 1 161 ? -1.341 -12.585 -35.815 1.00 27.37 198 THR B C 1
ATOM 2347 O O . THR B 1 161 ? -1.764 -13.145 -36.850 1.00 28.65 198 THR B O 1
ATOM 2351 N N . GLN B 1 162 ? -1.635 -11.320 -35.489 1.00 24.92 199 GLN B N 1
ATOM 2352 C CA . GLN B 1 162 ? -2.335 -10.401 -36.368 1.00 25.20 199 GLN B CA 1
ATOM 2353 C C . GLN B 1 162 ? -1.897 -9.004 -36.082 1.00 21.29 199 GLN B C 1
ATOM 2354 O O . GLN B 1 162 ? -1.112 -8.756 -35.113 1.00 19.54 199 GLN B O 1
ATOM 2360 N N . THR B 1 163 ? -2.391 -8.069 -36.864 1.00 19.70 200 THR B N 1
ATOM 2361 C CA . THR B 1 163 ? -1.936 -6.701 -36.781 1.00 19.62 200 THR B CA 1
ATOM 2362 C C . THR B 1 163 ? -2.515 -5.943 -35.556 1.00 19.18 200 THR B C 1
ATOM 2363 O O . THR B 1 163 ? -1.817 -5.069 -34.995 1.00 18.14 200 THR B O 1
ATOM 2367 N N . VAL B 1 164 ? -3.766 -6.230 -35.142 1.00 17.59 201 VAL B N 1
ATOM 2368 C CA . VAL B 1 164 ? -4.347 -5.585 -34.014 1.00 19.74 201 VAL B CA 1
ATOM 2369 C C . VAL B 1 164 ? -4.532 -6.597 -32.889 1.00 19.83 201 VAL B C 1
ATOM 2370 O O . VAL B 1 164 ? -5.162 -7.617 -33.081 1.00 21.39 201 VAL B O 1
ATOM 2374 N N . ILE B 1 165 ? -3.893 -6.327 -31.735 1.00 16.27 202 ILE B N 1
ATOM 2375 C CA . ILE B 1 165 ? -3.759 -7.322 -30.680 1.00 18.09 202 ILE B CA 1
ATOM 2376 C C . ILE B 1 165 ? -4.472 -6.766 -29.441 1.00 17.25 202 ILE B C 1
ATOM 2377 O O . ILE B 1 165 ? -4.183 -5.669 -29.021 1.00 16.28 202 ILE B O 1
ATOM 2382 N N . GLU B 1 166 ? -5.334 -7.579 -28.829 1.00 16.71 203 GLU B N 1
ATOM 2383 C CA . GLU B 1 166 ? -5.974 -7.167 -27.597 1.00 19.54 203 GLU B CA 1
ATOM 2384 C C . GLU B 1 166 ? -4.988 -7.451 -26.468 1.00 17.27 203 GLU B C 1
ATOM 2385 O O . GLU B 1 166 ? -4.654 -8.588 -26.201 1.00 19.20 203 GLU B O 1
ATOM 2391 N N . LEU B 1 167 ? -4.556 -6.395 -25.773 1.00 14.58 204 LEU B N 1
ATOM 2392 C CA . LEU B 1 167 ? -3.535 -6.538 -24.723 1.00 13.72 204 LEU B CA 1
ATOM 2393 C C . LEU B 1 167 ? -4.092 -6.572 -23.313 1.00 13.44 204 LEU B C 1
ATOM 2394 O O . LEU B 1 167 ? -3.622 -7.325 -22.462 1.00 13.77 204 LEU B O 1
ATOM 2399 N N . GLN B 1 168 ? -5.117 -5.793 -23.045 1.00 14.94 205 GLN B N 1
ATOM 2400 C CA . GLN B 1 168 ? -5.752 -5.718 -21.779 1.00 16.20 205 GLN B CA 1
ATOM 2401 C C . GLN B 1 168 ? -7.212 -5.718 -22.106 1.00 18.69 205 GLN B C 1
ATOM 2402 O O . GLN B 1 168 ? -7.698 -4.904 -22.899 1.00 18.79 205 GLN B O 1
ATOM 2408 N N . HIS B 1 169 ? -7.883 -6.720 -21.557 1.00 23.06 206 HIS B N 1
ATOM 2409 C CA . HIS B 1 169 ? -9.276 -6.955 -21.913 1.00 25.23 206 HIS B CA 1
ATOM 2410 C C . HIS B 1 169 ? -10.123 -6.384 -20.834 1.00 26.75 206 HIS B C 1
ATOM 2411 O O . HIS B 1 169 ? -9.966 -6.714 -19.664 1.00 31.72 206 HIS B O 1
ATOM 2418 N N . HIS B 1 170 ? -11.064 -5.564 -21.231 1.00 27.47 207 HIS B N 1
ATOM 2419 C CA . HIS B 1 170 ? -12.159 -5.200 -20.323 1.00 30.50 207 HIS B CA 1
ATOM 2420 C C . HIS B 1 170 ? -13.478 -5.395 -21.045 1.00 29.27 207 HIS B C 1
ATOM 2421 O O . HIS B 1 170 ? -13.500 -5.696 -22.230 1.00 33.48 207 HIS B O 1
ATOM 2428 N N . HIS B 1 171 ? -14.576 -5.295 -20.288 1.00 31.50 208 HIS B N 1
ATOM 2429 C CA . HIS B 1 171 ? -15.883 -5.509 -20.883 1.00 32.95 208 HIS B CA 1
ATOM 2430 C C . HIS B 1 171 ? -16.377 -4.309 -21.685 1.00 36.15 208 HIS B C 1
ATOM 2431 O O . HIS B 1 171 ? -17.032 -4.498 -22.690 1.00 39.62 208 HIS B O 1
ATOM 2438 N N . HIS B 1 172 ? -16.109 -3.080 -21.228 1.00 37.35 209 HIS B N 1
ATOM 2439 C CA . HIS B 1 172 ? -16.883 -1.909 -21.694 1.00 41.35 209 HIS B CA 1
ATOM 2440 C C . HIS B 1 172 ? -16.604 -1.753 -23.202 1.00 44.33 209 HIS B C 1
ATOM 2441 O O . HIS B 1 172 ? -15.451 -1.904 -23.635 1.00 44.50 209 HIS B O 1
ATOM 2448 N N . HIS B 1 173 ? -17.667 -1.519 -23.990 1.00 44.53 210 HIS B N 1
ATOM 2449 C CA . HIS B 1 173 ? -17.559 -1.386 -25.458 1.00 48.32 210 HIS B CA 1
ATOM 2450 C C . HIS B 1 173 ? -16.617 -0.216 -25.789 1.00 45.21 210 HIS B C 1
ATOM 2451 O O . HIS B 1 173 ? -16.440 0.663 -24.967 1.00 42.03 210 HIS B O 1
ATOM 2458 N N . HIS B 1 174 ? -15.988 -0.252 -26.961 1.00 45.77 211 HIS B N 1
ATOM 2459 C CA . HIS B 1 174 ? -15.173 0.853 -27.477 1.00 43.28 211 HIS B CA 1
ATOM 2460 C C . HIS B 1 174 ? -15.985 1.492 -28.623 1.00 48.43 211 HIS B C 1
ATOM 2461 O O . HIS B 1 174 ? -17.205 1.705 -28.538 1.00 43.33 211 HIS B O 1
#

Foldseek 3Di:
DWEKAFAFKKFFADVVQAATFKMKTKMAIDPPHDKFAQQAKWKWKDWDHDIAIAHEDAEDQLCAVDPDNPDCVSVVCLVVQAQHYWYKYWHDDDPCQVNRRIHDHPTMIITMHRNCRNVVGHDHAQIWMWIWIGGPDHYIYIDTFTHHNDDDDGMGTTTHGDD/DKEKAWAFKKFFADVVQQATFKMKTKMAIDVPHDKAAQQAKWKWKDWDHDIAIAHEDAEDALCEPDPDPPDCVSVVCLVVQAQHYWYKYWHDDPPCVVNVRMGDPPTMIITMHRNCRNVVGHDHAQIWMWIWIGGPDDDIYTDTFTHHNDDDDGMGTTGHHDDDD